Protein AF-A0AA40DPZ4-F1 (afdb_monomer)

Secondary structure (DSSP, 8-state):
--------------B-----PPP------------------------------PPPPPP--------PPPTTHHHHHHHHHTTSSS-EEE-EE-SHHHHHHHHTSTT---EEE-HHHHHHHTTS-TTT--HHHHHHHSHHHHHHHHHTT--EEEE-TT--GGGHHHHHHHHHSTTT--SEEEEE-TTSSEEEEEE----TTS-B------SSSHHHHHHHHT-SEEEEPPPTT----HHHHHHHHHHHTT-EEE----B-TTSPBPSSPPPHHHHHHTT-SEEE-TTHHHHHHHHHHHHHHHHHHT---

InterPro domains:
  IPR015813 Pyruvate/Phosphoenolpyruvate kinase-like domain superfamily [SSF51621] (75-304)
  IPR040442 Pyruvate kinase-like domain superfamily [G3DSA:3.20.20.60] (69-211)
  IPR040442 Pyruvate kinase-like domain superfamily [G3DSA:3.20.20.60] (213-307)

Solvent-accessible surface area (backbone atoms only — not comparable to full-atom values): 18486 Å² total; per-residue (Å²): 139,82,83,79,78,83,73,84,74,73,90,68,80,59,69,61,81,88,70,86,80,80,81,92,81,79,79,88,84,84,87,84,82,89,84,85,89,89,82,87,87,87,83,90,80,91,76,94,74,81,92,73,87,74,80,82,77,81,75,82,76,80,73,73,76,80,80,74,75,62,89,59,48,63,44,19,49,51,54,49,48,48,54,56,89,56,53,35,64,28,64,32,28,51,37,48,64,51,33,48,63,48,64,70,38,91,84,53,72,41,46,25,40,21,49,54,28,32,15,49,74,68,76,46,47,52,93,69,54,43,71,71,60,52,63,66,59,38,35,55,35,21,51,44,28,58,76,70,73,32,31,29,29,40,43,45,55,65,32,69,67,94,43,31,69,56,54,57,50,52,42,49,32,82,63,27,48,34,29,26,35,28,45,37,53,92,83,72,67,46,37,30,33,36,50,52,70,82,59,70,101,44,54,69,63,66,83,81,94,70,81,75,81,49,69,59,55,44,47,74,57,55,31,67,28,39,26,52,55,61,60,90,97,56,71,68,52,69,71,60,50,46,51,52,21,62,77,52,72,21,34,28,24,39,52,51,58,58,36,38,90,84,34,49,69,54,79,95,50,49,47,72,71,51,44,48,77,53,43,31,18,26,37,40,42,48,44,28,56,49,21,45,50,54,39,53,52,50,55,56,49,28,60,76,72,68,61,71,134

Radius of gyration: 27.99 Å; Cα contacts (8 Å, |Δi|>4): 445; chains: 1; bounding box: 52×105×52 Å

Nearest PDB structures (foldseek):
  4lsb-assembly1_A  TM=7.217E-01  e=1.145E-12  Burkholderia cenocepacia J2315
  4iqd-assembly1_A  TM=7.016E-01  e=3.620E-09  Bacillus anthracis
  4iqe-assembly1_B  TM=6.963E-01  e=4.348E-09  Bacillus anthracis
  6eeq-assembly1_A-2  TM=3.430E-01  e=4.346E-02  Rhodiola rosea
  6khp-assembly1_B-2  TM=3.301E-01  e=7.207E-01  Oryza sativa Japonica Group

Mean predicted aligned error: 14.1 Å

pLDDT: mean 72.47, std 27.21, range [21.11, 98.75]

Structure (mmCIF, N/CA/C/O backbone):
data_AF-A0AA40DPZ4-F1
#
_entry.id   AF-A0AA40DPZ4-F1
#
loop_
_atom_site.group_PDB
_atom_site.id
_atom_site.type_symbol
_atom_site.label_atom_id
_atom_site.label_alt_id
_atom_site.label_comp_id
_atom_site.label_asym_id
_atom_site.label_entity_id
_atom_site.label_seq_id
_atom_site.pdbx_PDB_ins_code
_atom_site.Cartn_x
_atom_site.Cartn_y
_atom_site.Cartn_z
_atom_site.occupancy
_atom_site.B_iso_or_equiv
_atom_site.auth_seq_id
_atom_site.auth_comp_id
_atom_site.auth_asym_id
_atom_site.auth_a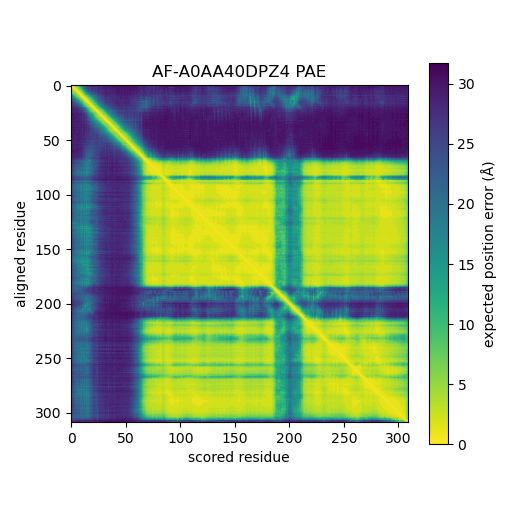tom_id
_atom_site.pdbx_PDB_model_num
ATOM 1 N N . MET A 1 1 ? 33.067 0.580 2.428 1.00 29.97 1 MET A N 1
ATOM 2 C CA . MET A 1 1 ? 32.570 0.616 1.033 1.00 29.97 1 MET A CA 1
ATOM 3 C C . MET A 1 1 ? 32.755 -0.763 0.416 1.00 29.97 1 MET A C 1
ATOM 5 O O . MET A 1 1 ? 33.824 -1.046 -0.106 1.00 29.97 1 MET A O 1
ATOM 9 N N . SER A 1 2 ? 31.745 -1.628 0.498 1.00 21.11 2 SER A N 1
ATOM 10 C CA . SER A 1 2 ? 31.801 -2.965 -0.105 1.00 21.11 2 SER A CA 1
ATOM 11 C C . SER A 1 2 ? 30.829 -2.997 -1.277 1.00 21.11 2 SER A C 1
ATOM 13 O O . SER A 1 2 ? 29.616 -2.985 -1.095 1.00 21.11 2 SER A O 1
ATOM 15 N N . ARG A 1 3 ? 31.373 -2.941 -2.496 1.00 21.77 3 ARG A N 1
ATOM 16 C CA . ARG A 1 3 ? 30.613 -3.072 -3.743 1.00 21.77 3 ARG A CA 1
ATOM 17 C C . ARG A 1 3 ? 30.125 -4.516 -3.854 1.00 21.77 3 ARG A C 1
ATOM 19 O O . ARG A 1 3 ? 30.923 -5.404 -4.139 1.00 21.77 3 ARG A O 1
ATOM 26 N N . VAL A 1 4 ? 28.831 -4.751 -3.646 1.00 23.72 4 VAL A N 1
ATOM 27 C CA . VAL A 1 4 ? 28.204 -6.026 -4.014 1.00 23.72 4 VAL A CA 1
ATOM 28 C C . VAL A 1 4 ? 28.207 -6.114 -5.540 1.00 23.72 4 VAL A C 1
ATOM 30 O O . VAL A 1 4 ? 27.612 -5.289 -6.235 1.00 23.72 4 VAL A O 1
ATOM 33 N N . ALA A 1 5 ? 28.958 -7.076 -6.068 1.00 21.88 5 ALA A N 1
ATOM 34 C CA . ALA A 1 5 ? 29.063 -7.332 -7.493 1.00 21.88 5 ALA A CA 1
ATOM 35 C C . ALA A 1 5 ? 27.708 -7.807 -8.041 1.00 21.88 5 ALA A C 1
ATOM 37 O O . ALA A 1 5 ? 27.200 -8.861 -7.662 1.00 21.88 5 ALA A O 1
ATOM 38 N N . ILE A 1 6 ? 27.138 -7.033 -8.964 1.00 26.72 6 ILE A N 1
ATOM 39 C CA . ILE A 1 6 ? 25.936 -7.403 -9.714 1.00 26.72 6 ILE A CA 1
ATOM 40 C C . ILE A 1 6 ? 26.325 -8.524 -10.684 1.00 26.72 6 ILE A C 1
ATOM 42 O O . ILE A 1 6 ? 26.828 -8.265 -11.778 1.00 26.72 6 ILE A O 1
ATOM 46 N N . ARG A 1 7 ? 26.102 -9.781 -10.290 1.00 25.83 7 ARG A N 1
ATOM 47 C CA . ARG A 1 7 ? 26.061 -10.898 -11.238 1.00 25.83 7 ARG A CA 1
ATOM 48 C C . ARG A 1 7 ? 24.738 -10.828 -11.995 1.00 25.83 7 ARG A C 1
ATOM 50 O O . ARG A 1 7 ? 23.662 -10.895 -11.411 1.00 25.83 7 ARG A O 1
ATOM 57 N N . THR A 1 8 ? 24.823 -10.694 -13.311 1.00 28.56 8 THR A N 1
ATOM 58 C CA . THR A 1 8 ? 23.720 -10.933 -14.242 1.00 28.56 8 THR A CA 1
ATOM 59 C C . THR A 1 8 ? 23.277 -12.392 -14.119 1.00 28.56 8 THR A C 1
ATOM 61 O O . THR A 1 8 ? 23.880 -13.290 -14.704 1.00 28.56 8 THR A O 1
ATOM 64 N N . LEU A 1 9 ? 22.232 -12.649 -13.332 1.00 29.42 9 LEU A N 1
ATOM 65 C CA . LEU A 1 9 ? 21.567 -13.949 -13.327 1.00 29.42 9 LEU A CA 1
ATOM 66 C C . LEU A 1 9 ? 20.846 -14.142 -14.669 1.00 29.42 9 LEU A C 1
ATOM 68 O O . LEU A 1 9 ? 20.136 -13.256 -15.151 1.00 29.42 9 LEU A O 1
ATOM 72 N N . LYS A 1 10 ? 21.079 -15.297 -15.304 1.00 22.39 10 LYS A N 1
ATOM 73 C CA . LYS A 1 10 ? 20.402 -15.707 -16.542 1.00 22.39 10 LYS A CA 1
ATOM 74 C C . LYS A 1 10 ? 18.883 -15.790 -16.306 1.00 22.39 10 LYS A C 1
ATOM 76 O O . LYS A 1 10 ? 18.470 -16.102 -15.192 1.00 22.39 10 LYS A O 1
ATOM 81 N N . PRO A 1 11 ? 18.046 -15.569 -17.338 1.00 27.77 11 PRO A N 1
ATOM 82 C CA . PRO A 1 11 ? 16.601 -15.752 -17.226 1.00 27.77 11 PRO A CA 1
ATOM 83 C C . PRO A 1 11 ? 16.280 -17.172 -16.737 1.00 27.77 11 PRO A C 1
ATOM 85 O O . PRO A 1 11 ? 16.574 -18.149 -17.426 1.00 27.77 11 PRO A O 1
ATOM 88 N N . PHE A 1 12 ? 15.689 -17.278 -15.547 1.00 30.22 12 PHE A N 1
ATOM 89 C CA . PHE A 1 12 ? 15.251 -18.538 -14.955 1.00 30.22 12 PHE A CA 1
ATOM 90 C C . PHE A 1 12 ? 13.767 -18.767 -15.253 1.00 30.22 12 PHE A C 1
ATOM 92 O O . PHE A 1 12 ? 12.960 -17.837 -15.234 1.00 30.22 12 PHE A O 1
ATOM 99 N N . ARG A 1 13 ? 13.412 -20.010 -15.582 1.00 25.02 13 ARG A N 1
ATOM 100 C CA . ARG A 1 13 ? 12.057 -20.422 -15.954 1.00 25.02 13 ARG A CA 1
ATOM 101 C C . ARG A 1 13 ? 11.584 -21.434 -14.917 1.00 25.02 13 ARG A C 1
ATOM 103 O O . ARG A 1 13 ? 11.758 -22.633 -15.095 1.00 25.02 13 ARG A O 1
ATOM 110 N N . ALA A 1 14 ? 11.006 -20.946 -13.828 1.00 28.20 14 ALA A N 1
ATOM 111 C CA . ALA A 1 14 ? 10.392 -21.791 -12.814 1.00 28.20 14 ALA A CA 1
ATOM 112 C C . ALA A 1 14 ? 8.980 -22.212 -13.268 1.00 28.20 14 ALA A C 1
ATOM 114 O O . ALA A 1 14 ? 8.116 -21.372 -13.520 1.00 28.20 14 ALA A O 1
ATOM 115 N N . CYS A 1 15 ? 8.758 -23.519 -13.413 1.00 23.86 15 CYS A N 1
ATOM 116 C CA . CYS A 1 15 ? 7.447 -24.153 -13.563 1.00 23.86 15 CYS A CA 1
ATOM 117 C C . CYS A 1 15 ? 7.268 -25.065 -12.352 1.00 23.86 15 CYS A C 1
ATOM 119 O O . CYS A 1 15 ? 7.999 -26.045 -12.241 1.00 23.86 15 CYS A O 1
ATOM 121 N N . PHE A 1 16 ? 6.304 -24.786 -11.475 1.00 31.42 16 PHE A N 1
ATOM 122 C CA . PHE A 1 16 ? 6.062 -25.637 -10.308 1.00 31.42 16 PHE A CA 1
ATOM 123 C C . PHE A 1 16 ? 4.604 -26.083 -10.231 1.00 31.42 16 PHE A C 1
ATOM 125 O O . PHE A 1 16 ? 3.680 -25.297 -10.453 1.00 31.42 16 PHE A O 1
ATOM 132 N N . SER A 1 17 ? 4.410 -27.366 -9.925 1.00 23.45 17 SER A N 1
ATOM 133 C CA . SER A 1 17 ? 3.134 -27.913 -9.478 1.00 23.45 17 SER A CA 1
ATOM 134 C C . SER A 1 17 ? 3.047 -27.763 -7.964 1.00 23.45 17 SER A C 1
ATOM 136 O O . SER A 1 17 ? 3.887 -28.306 -7.248 1.00 23.45 17 SER A O 1
ATOM 138 N N . LEU A 1 18 ? 2.024 -27.071 -7.475 1.00 26.47 18 LEU A N 1
ATOM 139 C CA . LEU A 1 18 ? 1.627 -27.183 -6.077 1.00 26.47 18 LEU A CA 1
ATOM 140 C C . LEU A 1 18 ? 1.009 -28.577 -5.906 1.00 26.47 18 LEU A C 1
ATOM 142 O O . LEU A 1 18 ? -0.093 -28.819 -6.394 1.00 26.47 18 LEU A O 1
ATOM 146 N N . SER A 1 19 ? 1.737 -29.511 -5.291 1.00 25.20 19 SER A N 1
ATOM 147 C CA . SER A 1 19 ? 1.077 -30.661 -4.667 1.00 25.20 19 SER A CA 1
ATOM 148 C C . SER A 1 19 ? 0.551 -30.212 -3.306 1.00 25.20 19 SER A C 1
ATOM 150 O O . SER A 1 19 ? 1.248 -29.454 -2.626 1.00 25.20 19 SER A O 1
ATOM 152 N N . PRO A 1 20 ? -0.652 -30.643 -2.898 1.00 27.67 20 PRO A N 1
ATOM 153 C CA . PRO A 1 20 ? -1.157 -30.357 -1.565 1.00 27.67 20 PRO A CA 1
ATOM 154 C C . PRO A 1 20 ? -0.205 -30.979 -0.538 1.00 27.67 20 PRO A C 1
ATOM 156 O O . PRO A 1 20 ? -0.025 -32.195 -0.501 1.00 27.67 20 PRO A O 1
ATOM 159 N N . SER A 1 21 ? 0.454 -30.131 0.252 1.00 31.83 21 SER A N 1
ATOM 160 C CA . SER A 1 21 ? 1.272 -30.570 1.379 1.00 31.83 21 SER A CA 1
ATOM 161 C C . SER A 1 21 ? 0.362 -31.222 2.417 1.00 31.83 21 SER A C 1
ATOM 163 O O . SER A 1 21 ? -0.593 -30.612 2.897 1.00 31.83 21 SER A O 1
ATOM 165 N N . THR A 1 22 ? 0.651 -32.477 2.743 1.00 31.11 22 THR A N 1
ATOM 166 C CA . THR A 1 22 ? 0.060 -33.201 3.865 1.00 31.11 22 THR A CA 1
ATOM 167 C C . THR A 1 22 ? 0.489 -32.546 5.174 1.00 31.11 22 THR A C 1
ATOM 169 O O . THR A 1 22 ? 1.673 -32.506 5.502 1.00 31.11 22 THR A O 1
ATOM 172 N N . ASN A 1 23 ? -0.495 -32.053 5.916 1.00 28.92 23 ASN A N 1
ATOM 173 C CA . ASN A 1 23 ? -0.381 -31.500 7.260 1.00 28.92 23 ASN A CA 1
ATOM 174 C C . ASN A 1 23 ? 0.293 -32.502 8.233 1.00 28.92 23 ASN A C 1
ATOM 176 O O . ASN A 1 23 ? -0.277 -33.575 8.447 1.00 28.92 23 ASN A O 1
ATOM 180 N N . PRO A 1 24 ? 1.456 -32.208 8.852 1.00 31.61 24 PRO A N 1
ATOM 181 C CA . PRO A 1 24 ? 2.096 -33.115 9.796 1.00 31.61 24 PRO A CA 1
ATOM 182 C C . PRO A 1 24 ? 1.779 -32.708 11.240 1.00 31.61 24 PRO A C 1
ATOM 184 O O . PRO A 1 24 ? 2.682 -32.475 12.030 1.00 31.61 24 PRO A O 1
ATOM 187 N N . LEU A 1 25 ? 0.502 -32.603 11.610 1.00 30.03 25 LEU A N 1
ATOM 188 C CA . LEU A 1 25 ? 0.106 -32.407 13.008 1.00 30.03 25 LEU A CA 1
ATOM 189 C C . LEU A 1 25 ? -1.202 -33.144 13.304 1.00 30.03 25 LEU A C 1
ATOM 191 O O . LEU A 1 25 ? -2.278 -32.550 13.295 1.00 30.03 25 LEU A O 1
ATOM 195 N N . ARG A 1 26 ? -1.112 -34.449 13.605 1.00 29.23 26 ARG A N 1
ATOM 196 C CA . ARG A 1 26 ? -2.109 -35.129 14.451 1.00 29.23 26 ARG A CA 1
ATOM 197 C C . ARG A 1 26 ? -1.574 -36.423 15.094 1.00 29.23 26 ARG A C 1
ATOM 199 O O . ARG A 1 26 ? -1.482 -37.455 14.448 1.00 29.23 26 ARG A O 1
ATOM 206 N N . THR A 1 27 ? -1.242 -36.293 16.382 1.00 29.86 27 THR A N 1
ATOM 207 C CA . THR A 1 27 ? -1.497 -37.214 17.516 1.00 29.86 27 THR A CA 1
ATOM 208 C C . THR A 1 27 ? -1.092 -38.698 17.440 1.00 29.86 27 THR A C 1
ATOM 210 O O . THR A 1 27 ? -1.641 -39.472 16.661 1.00 29.86 27 THR A O 1
ATOM 213 N N . ALA A 1 28 ? -0.255 -39.111 18.403 1.00 28.11 28 ALA A N 1
ATOM 214 C CA . ALA A 1 28 ? -0.125 -40.491 18.898 1.00 28.11 28 ALA A CA 1
ATOM 215 C C . ALA A 1 28 ? -1.486 -41.059 19.375 1.00 28.11 28 ALA A C 1
ATOM 217 O O . ALA A 1 28 ? -2.361 -40.266 19.740 1.00 28.11 28 ALA A O 1
ATOM 218 N N . PRO A 1 29 ? -1.685 -42.399 19.411 1.00 33.41 29 PRO A N 1
ATOM 219 C CA . PRO A 1 29 ? -1.322 -43.129 20.635 1.00 33.41 29 PRO A CA 1
ATOM 220 C C . PRO A 1 29 ? -0.918 -44.623 20.484 1.00 33.41 29 PRO A C 1
ATOM 222 O O . PRO A 1 29 ? -1.161 -45.274 19.473 1.00 33.41 29 PRO A O 1
ATOM 225 N N . ALA A 1 30 ? -0.412 -45.133 21.614 1.00 27.42 30 ALA A N 1
ATOM 226 C CA . ALA A 1 30 ? -0.531 -46.487 22.176 1.00 27.42 30 ALA A CA 1
ATOM 227 C C . ALA A 1 30 ? 0.387 -47.637 21.699 1.00 27.42 30 ALA A C 1
ATOM 229 O O . ALA A 1 30 ? 0.447 -48.037 20.540 1.00 27.42 30 ALA A O 1
ATOM 230 N N . GLN A 1 31 ? 1.051 -48.198 22.715 1.00 29.95 31 GLN A N 1
ATOM 231 C CA . GLN A 1 31 ? 1.901 -49.383 22.750 1.00 29.95 31 GLN A CA 1
ATOM 232 C C . GLN A 1 31 ? 1.173 -50.649 22.266 1.00 29.95 31 GLN A C 1
ATOM 234 O O . GLN A 1 31 ? 0.008 -50.865 22.597 1.00 29.95 31 GLN A O 1
ATOM 239 N N . LYS A 1 32 ? 1.888 -51.530 21.556 1.00 30.27 32 LYS A N 1
ATOM 240 C CA . LYS A 1 32 ? 1.464 -52.914 21.299 1.00 30.27 32 LYS A CA 1
ATOM 241 C C . LYS A 1 32 ? 2.268 -53.870 22.177 1.00 30.27 32 LYS A C 1
ATOM 243 O O . LYS A 1 32 ? 3.492 -53.884 22.104 1.00 30.27 32 LYS A O 1
ATOM 248 N N . HIS A 1 33 ? 1.550 -54.658 22.972 1.00 29.16 33 HIS A N 1
ATOM 249 C CA . HIS A 1 33 ? 2.036 -55.884 23.595 1.00 29.16 33 HIS A CA 1
ATOM 250 C C . HIS A 1 33 ? 1.870 -57.065 22.623 1.00 29.16 33 HIS A C 1
ATOM 252 O O . HIS A 1 33 ? 0.830 -57.196 21.977 1.00 29.16 33 HIS A O 1
ATOM 258 N N . ASP A 1 34 ? 2.898 -57.909 22.553 1.00 33.81 34 ASP A N 1
ATOM 259 C CA . ASP A 1 34 ? 2.918 -59.240 21.931 1.00 33.81 34 ASP A CA 1
ATOM 260 C C . ASP A 1 34 ? 2.125 -60.261 22.749 1.00 33.81 34 ASP A C 1
ATOM 262 O O . ASP A 1 34 ? 2.389 -60.352 23.945 1.00 33.81 34 ASP A O 1
ATOM 266 N N . ILE A 1 35 ? 1.299 -61.112 22.110 1.00 30.78 35 ILE A N 1
ATOM 267 C CA . ILE A 1 35 ? 1.130 -62.524 22.520 1.00 30.78 35 ILE A CA 1
ATOM 268 C C . ILE A 1 35 ? 0.603 -63.436 21.374 1.00 30.78 35 ILE A C 1
ATOM 270 O O . ILE A 1 35 ? -0.497 -63.251 20.867 1.00 30.78 35 ILE A O 1
ATOM 274 N N . ASN A 1 36 ? 1.432 -64.423 21.010 1.00 30.58 36 ASN A N 1
ATOM 275 C CA . ASN A 1 36 ? 1.211 -65.847 20.667 1.00 30.58 36 ASN A CA 1
ATOM 276 C C . ASN A 1 36 ? 0.002 -66.410 19.864 1.00 30.58 36 ASN A C 1
ATOM 278 O O . ASN A 1 36 ? -1.145 -66.370 20.286 1.00 30.58 36 ASN A O 1
ATOM 282 N N . SER A 1 37 ? 0.389 -67.113 18.781 1.00 31.64 37 SER A N 1
ATOM 283 C CA . SER A 1 37 ? 0.136 -68.525 18.385 1.00 31.64 37 SER A CA 1
ATOM 284 C C . SER A 1 37 ? -1.276 -69.149 18.326 1.00 31.64 37 SER A C 1
ATOM 286 O O . SER A 1 37 ? -1.980 -69.260 19.318 1.00 31.64 37 SER A O 1
ATOM 288 N N . ALA A 1 38 ? -1.589 -69.767 17.171 1.00 32.34 38 ALA A N 1
ATOM 289 C CA . ALA A 1 38 ? -2.152 -71.127 17.059 1.00 32.34 38 ALA A CA 1
ATOM 290 C C . ALA A 1 38 ? -2.138 -71.629 15.596 1.00 32.34 38 ALA A C 1
ATOM 292 O O . ALA A 1 38 ? -2.205 -70.851 14.648 1.00 32.34 38 ALA A O 1
ATOM 293 N N . ARG A 1 39 ? -2.010 -72.950 15.429 1.00 32.41 39 ARG A N 1
ATOM 294 C CA . ARG A 1 39 ? -1.698 -73.707 14.204 1.00 32.41 39 ARG A CA 1
ATOM 295 C C . ARG A 1 39 ? -2.898 -74.604 13.809 1.00 32.41 39 ARG A C 1
ATOM 297 O O . ARG A 1 39 ? -3.490 -75.189 14.701 1.00 32.41 39 ARG A O 1
ATOM 304 N N . LEU A 1 40 ? -3.179 -74.661 12.493 1.00 36.09 40 LEU A N 1
ATOM 305 C CA . LEU A 1 40 ? -3.894 -75.608 11.577 1.00 36.09 40 LEU A CA 1
ATOM 306 C C . LEU A 1 40 ? -4.737 -76.805 12.112 1.00 36.09 40 LEU A C 1
ATOM 308 O O . LEU A 1 40 ? -4.454 -77.342 13.177 1.00 36.09 40 LEU A O 1
ATOM 312 N N . PRO A 1 41 ? -5.681 -77.340 11.295 1.00 40.19 41 PRO A N 1
ATOM 313 C CA . PRO A 1 41 ? -5.346 -78.513 10.455 1.00 40.19 41 PRO A CA 1
ATOM 314 C C . PRO A 1 41 ? -5.944 -78.499 9.017 1.00 40.19 41 PRO A C 1
ATOM 316 O O . PRO A 1 41 ? -6.713 -77.598 8.678 1.00 40.19 41 PRO A O 1
ATOM 319 N N . PRO A 1 42 ? -5.545 -79.454 8.142 1.00 45.34 42 PRO A N 1
ATOM 320 C CA . PRO A 1 42 ? -5.724 -79.382 6.691 1.00 45.34 42 PRO A CA 1
ATOM 321 C C . PRO A 1 42 ? -6.924 -80.200 6.195 1.00 45.34 42 PRO A C 1
ATOM 323 O O . PRO A 1 42 ? -7.365 -81.124 6.870 1.00 45.34 42 PRO A O 1
ATOM 326 N N . ASN A 1 43 ? -7.382 -79.938 4.967 1.00 34.53 43 ASN A N 1
ATOM 327 C CA . ASN A 1 43 ? -8.004 -80.982 4.155 1.00 34.53 43 ASN A CA 1
ATOM 328 C C . ASN A 1 43 ? -7.772 -80.757 2.656 1.00 34.53 43 ASN A C 1
ATOM 330 O O . ASN A 1 43 ? -8.021 -79.685 2.107 1.00 34.53 43 ASN A O 1
ATOM 334 N N . HIS A 1 44 ? -7.261 -81.814 2.030 1.00 32.72 44 HIS A N 1
ATOM 335 C CA . HIS A 1 44 ? -7.061 -81.986 0.600 1.00 32.72 44 HIS A CA 1
ATOM 336 C C . HIS A 1 44 ? -8.391 -82.242 -0.103 1.00 32.72 44 HIS A C 1
ATOM 338 O O . HIS A 1 44 ? -9.122 -83.111 0.346 1.00 32.72 44 HIS A O 1
ATOM 344 N N . HIS A 1 45 ? -8.617 -81.627 -1.268 1.00 35.62 45 HIS A N 1
ATOM 345 C CA . HIS A 1 45 ? -9.277 -82.294 -2.394 1.00 35.62 45 HIS A CA 1
ATOM 346 C C . HIS A 1 45 ? -8.771 -81.716 -3.722 1.00 35.62 45 HIS A C 1
ATOM 348 O O . HIS A 1 45 ? -8.895 -80.527 -4.007 1.00 35.62 45 HIS A O 1
ATOM 354 N N . HIS A 1 46 ? -8.170 -82.597 -4.524 1.00 34.03 46 HIS A N 1
ATOM 355 C CA . HIS A 1 46 ? -7.843 -82.379 -5.925 1.00 34.03 46 HIS A CA 1
ATOM 356 C C . HIS A 1 46 ? -9.128 -82.373 -6.757 1.00 34.03 46 HIS A C 1
ATOM 358 O O . HIS A 1 46 ? -9.818 -83.386 -6.808 1.00 34.03 46 HIS A O 1
ATOM 364 N N . HIS A 1 47 ? -9.384 -81.293 -7.493 1.00 35.91 47 HIS A N 1
ATOM 365 C CA . HIS A 1 47 ? -10.158 -81.364 -8.729 1.00 35.91 47 HIS A CA 1
ATOM 366 C C . HIS A 1 47 ? -9.502 -80.489 -9.797 1.00 35.91 47 HIS A C 1
ATOM 368 O O . HIS A 1 47 ? -9.407 -79.271 -9.678 1.00 35.91 47 HIS A O 1
ATOM 374 N N . SER A 1 48 ? -9.008 -81.171 -10.827 1.00 34.66 48 SER A N 1
ATOM 375 C CA . SER A 1 48 ? -8.515 -80.599 -12.072 1.00 34.66 48 SER A CA 1
ATOM 376 C C . SER A 1 48 ? -9.708 -80.072 -12.868 1.00 34.66 48 SER A C 1
ATOM 378 O O . SER A 1 48 ? -10.614 -80.841 -13.188 1.00 34.66 48 SER A O 1
ATOM 380 N N . LEU A 1 49 ? -9.729 -78.772 -13.163 1.00 38.41 49 LEU A N 1
ATOM 381 C CA . LEU A 1 49 ? -10.698 -78.164 -14.070 1.00 38.41 49 LEU A CA 1
ATOM 382 C C . LEU A 1 49 ? -9.980 -77.247 -15.060 1.00 38.41 49 LEU A C 1
ATOM 384 O O . LEU A 1 49 ? -9.112 -76.450 -14.716 1.00 38.41 49 LEU A O 1
ATOM 388 N N . HIS A 1 50 ? -10.362 -77.448 -16.315 1.00 38.75 50 HIS A N 1
ATOM 389 C CA . HIS A 1 50 ? -9.812 -76.896 -17.539 1.00 38.75 50 HIS A CA 1
ATOM 390 C C . HIS A 1 50 ? -9.567 -75.379 -17.517 1.00 38.75 50 HIS A C 1
ATOM 392 O O . HIS A 1 50 ? -10.455 -74.593 -17.186 1.00 38.75 50 HIS A O 1
ATOM 398 N N . HIS A 1 51 ? -8.386 -74.976 -17.997 1.00 36.66 51 HIS A N 1
ATOM 399 C CA . HIS A 1 51 ? -8.081 -73.605 -18.397 1.00 36.66 51 HIS A CA 1
ATOM 400 C C . HIS A 1 51 ? -9.095 -73.114 -19.443 1.00 36.66 51 HIS A C 1
ATOM 402 O O . HIS A 1 51 ? -9.021 -73.471 -20.618 1.00 36.66 51 HIS A O 1
ATOM 408 N N . LYS A 1 52 ? -10.020 -72.250 -19.020 1.00 38.75 52 LYS A N 1
ATOM 409 C CA . LYS A 1 52 ? -10.681 -71.281 -19.897 1.00 38.75 52 LYS A CA 1
ATOM 410 C C . LYS A 1 52 ? -10.037 -69.924 -19.647 1.00 38.75 52 LYS A C 1
ATOM 412 O O . LYS A 1 52 ? -10.036 -69.420 -18.530 1.00 38.75 52 LYS A O 1
ATOM 417 N N . THR A 1 53 ? -9.444 -69.367 -20.692 1.00 40.31 53 THR A N 1
ATOM 418 C CA . THR A 1 53 ? -8.891 -68.014 -20.732 1.00 40.31 53 THR A CA 1
ATOM 419 C C . THR A 1 53 ? -10.001 -66.992 -20.477 1.00 40.31 53 THR A C 1
ATOM 421 O O . THR A 1 53 ? -10.906 -66.851 -21.300 1.00 40.31 53 THR A O 1
ATOM 424 N N . SER A 1 54 ? -9.939 -66.289 -19.345 1.00 36.53 54 SER A N 1
ATOM 425 C CA . SER A 1 54 ? -10.785 -65.121 -19.078 1.00 36.53 54 SER A CA 1
ATOM 426 C C . SER A 1 54 ? -10.354 -63.939 -19.955 1.00 36.53 54 SER A C 1
ATOM 428 O O . SER A 1 54 ? -9.151 -63.731 -20.131 1.00 36.53 54 SER A O 1
ATOM 430 N N . PRO A 1 55 ? -11.295 -63.140 -20.488 1.00 40.78 55 PRO A N 1
ATOM 431 C CA . PRO A 1 55 ? -10.961 -61.927 -21.219 1.00 40.78 55 PRO A CA 1
ATOM 432 C C . PRO A 1 55 ? -10.323 -60.903 -20.273 1.00 40.78 55 PRO A C 1
ATOM 434 O O . PRO A 1 55 ? -10.758 -60.723 -19.136 1.00 40.78 55 PRO A O 1
ATOM 437 N N . SER A 1 56 ? -9.271 -60.247 -20.759 1.00 42.81 56 SER A N 1
ATOM 438 C CA . SER A 1 56 ? -8.537 -59.189 -20.068 1.00 42.81 56 SER A CA 1
ATOM 439 C C . SER A 1 56 ? -9.475 -58.082 -19.585 1.00 42.81 56 SER A C 1
ATOM 441 O O . SER A 1 56 ? -10.177 -57.468 -20.392 1.00 42.81 56 SER A O 1
ATOM 443 N N . SER A 1 57 ? -9.453 -57.801 -18.281 1.00 41.50 57 SER A N 1
ATOM 444 C CA . SER A 1 57 ? -10.118 -56.643 -17.683 1.00 41.50 57 SER A CA 1
ATOM 445 C C . SER A 1 57 ? -9.685 -55.352 -18.392 1.00 41.50 57 SER A C 1
ATOM 447 O O . SER A 1 57 ? -8.486 -55.177 -18.632 1.00 41.50 57 SER A O 1
ATOM 449 N N . PRO A 1 58 ? -10.605 -54.426 -18.712 1.00 44.69 58 PRO A N 1
ATOM 450 C CA . PRO A 1 58 ? -10.219 -53.141 -19.273 1.00 44.69 58 PRO A CA 1
ATOM 451 C C . PRO A 1 58 ? -9.357 -52.387 -18.256 1.00 44.69 58 PRO A C 1
ATOM 453 O O . PRO A 1 58 ? -9.732 -52.238 -17.091 1.00 44.69 58 PRO A O 1
ATOM 456 N N . HIS A 1 59 ? -8.181 -51.931 -18.694 1.00 41.25 59 HIS A N 1
ATOM 457 C CA . HIS A 1 59 ? -7.350 -51.028 -17.907 1.00 41.25 59 HIS A CA 1
ATOM 458 C C . HIS A 1 59 ? -8.177 -49.802 -17.498 1.00 41.25 59 HIS A C 1
ATOM 460 O O . HIS A 1 59 ? -8.818 -49.201 -18.366 1.00 41.25 59 HIS A O 1
ATOM 466 N N . PRO A 1 60 ? -8.165 -49.398 -16.213 1.00 39.34 60 PRO A N 1
ATOM 467 C CA . PRO A 1 60 ? -8.799 -48.157 -15.811 1.00 39.34 60 PRO A CA 1
ATOM 468 C C . PRO A 1 60 ? -8.110 -47.027 -16.568 1.00 39.34 60 PRO A C 1
ATOM 470 O O . PRO A 1 60 ? -6.915 -46.777 -16.413 1.00 39.34 60 PRO A O 1
ATOM 473 N N . THR A 1 61 ? -8.865 -46.372 -17.445 1.00 40.94 61 THR A N 1
ATOM 474 C CA . THR A 1 61 ? -8.429 -45.143 -18.088 1.00 40.94 61 THR A CA 1
ATOM 475 C C . THR A 1 61 ? -8.249 -44.132 -16.966 1.00 40.94 61 THR A C 1
ATOM 477 O O . THR A 1 61 ? -9.226 -43.689 -16.366 1.00 40.94 61 THR A O 1
ATOM 480 N N . THR A 1 62 ? -7.001 -43.822 -16.619 1.00 41.41 62 THR A N 1
ATOM 481 C CA . THR A 1 62 ? -6.678 -42.758 -15.669 1.00 41.41 62 THR A CA 1
ATOM 482 C C . THR A 1 62 ? -7.134 -41.442 -16.284 1.00 41.41 62 THR A C 1
ATOM 484 O O . THR A 1 62 ? -6.384 -40.778 -17.001 1.00 41.41 62 THR A O 1
ATOM 487 N N . THR A 1 63 ? -8.387 -41.071 -16.040 1.00 43.69 63 THR A N 1
ATOM 488 C CA . THR A 1 63 ? -8.894 -39.736 -16.323 1.00 43.69 63 THR A CA 1
ATOM 489 C C . THR A 1 63 ? -8.074 -38.789 -15.460 1.00 43.69 63 THR A C 1
ATOM 491 O O . THR A 1 63 ? -8.233 -38.744 -14.241 1.00 43.69 63 THR A O 1
ATOM 494 N N . GLN A 1 64 ? -7.125 -38.085 -16.080 1.00 41.91 64 GLN A N 1
ATOM 495 C CA . GLN A 1 64 ? -6.407 -36.990 -15.436 1.00 41.91 64 GLN A CA 1
ATOM 496 C C . GLN A 1 64 ? -7.457 -36.069 -14.799 1.00 41.91 64 GLN A C 1
ATOM 498 O O . GLN A 1 64 ? -8.370 -35.646 -15.515 1.00 41.91 64 GLN A O 1
ATOM 503 N N . PRO A 1 65 ? -7.383 -35.773 -13.488 1.00 42.97 65 PRO A N 1
ATOM 504 C CA . PRO A 1 65 ? -8.366 -34.909 -12.857 1.00 42.97 65 PRO A CA 1
ATOM 505 C C . PRO A 1 65 ? -8.386 -33.577 -13.607 1.00 42.97 65 PRO A C 1
ATOM 507 O O . PRO A 1 65 ? -7.348 -32.930 -13.785 1.00 42.97 65 PRO A O 1
ATOM 510 N N . SER A 1 66 ? -9.567 -33.192 -14.095 1.00 47.97 66 SER A N 1
ATOM 511 C CA . SER A 1 66 ? -9.788 -31.899 -14.731 1.00 47.97 66 SER A CA 1
ATOM 512 C C . SER A 1 66 ? -9.285 -30.815 -13.781 1.00 47.97 66 SER A C 1
ATOM 514 O O . SER A 1 66 ? -9.792 -30.679 -12.667 1.00 47.97 66 SER A O 1
ATOM 516 N N . LYS A 1 67 ? -8.247 -30.084 -14.192 1.00 55.69 67 LYS A N 1
ATOM 517 C CA . LYS A 1 67 ? -7.604 -29.053 -13.374 1.00 55.69 67 LYS A CA 1
ATOM 518 C C . LYS A 1 67 ? -8.598 -27.939 -13.062 1.00 55.69 67 LYS A C 1
ATOM 520 O O . LYS A 1 67 ? -8.798 -27.040 -13.877 1.00 55.69 67 LYS A O 1
ATOM 525 N N . MET A 1 68 ? -9.188 -28.003 -11.874 1.00 53.53 68 MET A N 1
ATOM 526 C CA . MET A 1 68 ? -9.938 -26.897 -11.293 1.00 53.53 68 MET A CA 1
ATOM 527 C C . MET A 1 68 ? -9.035 -25.650 -11.269 1.00 53.53 68 MET A C 1
ATOM 529 O O . MET A 1 68 ? -7.861 -25.755 -10.890 1.00 53.53 68 MET A O 1
ATOM 533 N N . PRO A 1 69 ? -9.521 -24.481 -11.718 1.00 67.19 69 PRO A N 1
ATOM 534 C CA . PRO A 1 69 ? -8.758 -23.245 -11.631 1.00 67.19 69 PRO A CA 1
ATOM 535 C C . PRO A 1 69 ? -8.465 -22.905 -10.164 1.00 67.19 69 PRO A C 1
ATOM 537 O O . PRO A 1 69 ? -9.262 -23.201 -9.277 1.00 67.19 69 PRO A O 1
ATOM 540 N N . HIS A 1 70 ? -7.311 -22.281 -9.912 1.00 76.50 70 HIS A N 1
ATOM 541 C CA . HIS A 1 70 ? -6.915 -21.857 -8.566 1.00 76.50 70 HIS A CA 1
ATOM 542 C C . HIS A 1 70 ? -8.018 -20.986 -7.928 1.00 76.50 70 HIS A C 1
ATOM 544 O O . HIS A 1 70 ? -8.525 -20.104 -8.628 1.00 76.50 70 HIS A O 1
ATOM 550 N N . PRO A 1 71 ? -8.355 -21.144 -6.631 1.00 81.88 71 PRO A N 1
ATOM 551 C CA . PRO A 1 71 ? -9.432 -20.383 -5.980 1.00 81.88 71 PRO A CA 1
ATOM 552 C C . PRO A 1 71 ? -9.303 -18.858 -6.119 1.00 81.88 71 PRO A C 1
ATOM 554 O O . PRO A 1 71 ? -10.294 -18.147 -6.226 1.00 81.88 71 PRO A O 1
ATOM 557 N N . LEU A 1 72 ? -8.068 -18.353 -6.193 1.00 86.75 72 LEU A N 1
ATOM 558 C CA . LEU A 1 72 ? -7.773 -16.927 -6.383 1.00 86.75 72 LEU A CA 1
ATOM 559 C C . LEU A 1 72 ? -7.904 -16.421 -7.834 1.00 86.75 72 LEU A C 1
ATOM 561 O O . LEU A 1 72 ? -7.818 -15.217 -8.072 1.00 86.75 72 LEU A O 1
ATOM 565 N N . ALA A 1 73 ? -8.087 -17.296 -8.828 1.00 86.31 73 ALA A N 1
ATOM 566 C CA . ALA A 1 73 ? -8.107 -16.906 -10.242 1.00 86.31 73 ALA A CA 1
ATOM 567 C C . ALA A 1 73 ? -9.221 -15.895 -10.605 1.00 86.31 73 ALA A C 1
ATOM 569 O O . ALA A 1 73 ? -8.933 -14.957 -11.362 1.00 86.31 73 ALA A O 1
ATOM 570 N N . PRO A 1 74 ? -10.455 -16.010 -10.069 1.00 90.81 74 PRO A N 1
ATOM 571 C CA . PRO A 1 74 ? -11.485 -14.992 -10.264 1.00 90.81 74 PRO A CA 1
ATOM 572 C C . PRO A 1 74 ? -11.073 -13.640 -9.672 1.00 90.81 74 PRO A C 1
ATOM 574 O O . PRO A 1 74 ? -11.105 -12.635 -10.378 1.00 90.81 74 PRO A O 1
ATOM 577 N N . LEU A 1 75 ? -10.580 -13.619 -8.426 1.00 91.25 75 LEU A N 1
ATOM 578 C CA . LEU A 1 75 ? -10.119 -12.397 -7.753 1.00 91.25 75 LEU A CA 1
ATOM 579 C C . LEU A 1 75 ? -8.966 -11.722 -8.504 1.00 91.25 75 LEU A C 1
ATOM 581 O O . LEU A 1 75 ? -8.976 -10.508 -8.679 1.00 91.25 75 LEU A O 1
ATOM 585 N N . ALA A 1 76 ? -8.007 -12.494 -9.014 1.00 89.06 76 ALA A N 1
ATOM 586 C CA . ALA A 1 76 ? -6.919 -11.979 -9.843 1.00 89.06 76 ALA A CA 1
ATOM 587 C C . ALA A 1 76 ? -7.417 -11.356 -11.158 1.00 89.06 76 ALA A C 1
ATOM 589 O O . ALA A 1 76 ? -6.893 -10.339 -11.621 1.00 89.06 76 ALA A O 1
ATOM 590 N N . THR A 1 77 ? -8.440 -11.958 -11.769 1.00 90.94 77 THR A N 1
ATOM 591 C CA . THR A 1 77 ? -9.061 -11.436 -12.993 1.00 90.94 77 THR A CA 1
ATOM 592 C C . THR A 1 77 ? -9.772 -10.118 -12.717 1.00 90.94 77 THR A C 1
ATOM 594 O O . THR A 1 77 ? -9.514 -9.143 -13.427 1.00 90.94 77 THR A O 1
ATOM 597 N N . THR A 1 78 ? -10.567 -10.066 -11.646 1.00 92.62 78 THR A N 1
ATOM 598 C CA . THR A 1 78 ? -11.221 -8.845 -11.160 1.00 92.62 78 THR A CA 1
ATOM 599 C C . THR A 1 78 ? -10.194 -7.765 -10.845 1.00 92.62 78 THR A C 1
ATOM 601 O O . THR A 1 78 ? -10.288 -6.649 -11.348 1.00 92.62 78 THR A O 1
ATOM 604 N N . PHE A 1 79 ? -9.148 -8.084 -10.078 1.00 93.12 79 PHE A N 1
ATOM 605 C CA . PHE A 1 79 ? -8.123 -7.107 -9.724 1.00 93.12 79 PHE A CA 1
ATOM 606 C C . PHE A 1 79 ? -7.421 -6.543 -10.962 1.00 93.12 79 PHE A C 1
ATOM 608 O O . PHE A 1 79 ? -7.193 -5.339 -11.058 1.00 93.12 79 PHE A O 1
ATOM 615 N N . LYS A 1 80 ? -7.143 -7.380 -11.968 1.00 89.25 80 LYS A N 1
ATOM 616 C CA . LYS A 1 80 ? -6.598 -6.902 -13.242 1.00 89.25 80 LYS A CA 1
ATOM 617 C C . LYS A 1 80 ? -7.567 -5.970 -13.969 1.00 89.25 80 LYS A C 1
ATOM 619 O O . LYS A 1 80 ? -7.119 -4.932 -14.451 1.00 89.25 80 LYS A O 1
ATOM 624 N N . SER A 1 81 ? -8.852 -6.315 -14.071 1.00 91.12 81 SER A N 1
ATOM 625 C CA . SER A 1 81 ? -9.821 -5.467 -14.779 1.00 91.12 81 SER A CA 1
ATOM 626 C C . SER A 1 81 ? -10.022 -4.118 -14.097 1.00 91.12 81 SER A C 1
ATOM 628 O O . SER A 1 81 ? -10.283 -3.140 -14.779 1.00 91.12 81 SER A O 1
ATOM 630 N N . LEU A 1 82 ? -9.818 -4.021 -12.780 1.00 91.88 82 LEU A N 1
ATOM 631 C CA . LEU A 1 82 ? -9.897 -2.742 -12.070 1.00 91.88 82 LEU A CA 1
ATOM 632 C C . LEU A 1 82 ? -8.860 -1.701 -12.534 1.00 91.88 82 LEU A C 1
ATOM 634 O O . LEU A 1 82 ? -9.039 -0.525 -12.249 1.00 91.88 82 LEU A O 1
ATOM 638 N N . HIS A 1 83 ? -7.810 -2.100 -13.258 1.00 86.88 83 HIS A N 1
ATOM 639 C CA . HIS A 1 83 ? -6.795 -1.181 -13.784 1.00 86.88 83 HIS A CA 1
ATOM 640 C C . HIS A 1 83 ? -7.148 -0.601 -15.176 1.00 86.88 83 HIS A C 1
ATOM 642 O O . HIS A 1 83 ? -6.310 0.086 -15.761 1.00 86.88 83 HIS A O 1
ATOM 648 N N . ALA A 1 84 ? -8.337 -0.885 -15.739 1.00 81.00 84 ALA A N 1
ATOM 649 C CA . ALA A 1 84 ? -8.794 -0.324 -17.020 1.00 81.00 84 ALA A CA 1
ATOM 650 C C . ALA A 1 84 ? -10.336 -0.374 -17.215 1.00 81.00 84 ALA A C 1
ATOM 652 O O . ALA A 1 84 ? -10.905 -1.453 -17.058 1.00 81.00 84 ALA A O 1
ATOM 653 N N . PRO A 1 85 ? -11.017 0.692 -17.703 1.00 64.56 85 PRO A N 1
ATOM 654 C CA . PRO A 1 85 ? -10.646 2.113 -17.711 1.00 64.56 85 PRO A CA 1
ATOM 655 C C . PRO A 1 85 ? -11.057 2.845 -16.411 1.00 64.56 85 PRO A C 1
ATOM 657 O O . PRO A 1 85 ? -12.084 2.537 -15.809 1.00 64.56 85 PRO A O 1
ATOM 660 N N . GLY A 1 86 ? -10.280 3.862 -16.020 1.00 70.44 86 GLY A N 1
ATOM 661 C CA . GLY A 1 86 ? -10.503 4.693 -14.823 1.00 70.44 86 GLY A CA 1
ATOM 662 C C . GLY A 1 86 ? -9.596 4.321 -13.635 1.00 70.44 86 GLY A C 1
ATOM 663 O O . GLY A 1 86 ? -9.162 3.174 -13.544 1.00 70.44 86 GLY A O 1
ATOM 664 N N . PRO A 1 87 ? -9.270 5.272 -12.736 1.00 83.75 87 PRO A N 1
ATOM 665 C CA . PRO A 1 87 ? -8.335 5.022 -11.645 1.00 83.75 87 PRO A CA 1
ATOM 666 C C . PRO A 1 87 ? -8.921 4.092 -10.587 1.00 83.75 87 PRO A C 1
ATOM 668 O O . PRO A 1 87 ? -9.978 4.358 -10.010 1.00 83.75 87 PRO A O 1
ATOM 671 N N . LEU A 1 88 ? -8.169 3.053 -10.248 1.00 90.69 88 LEU A N 1
ATOM 672 C CA . LEU A 1 88 ? -8.375 2.277 -9.036 1.00 90.69 88 LEU A CA 1
ATOM 673 C C . LEU A 1 88 ? -7.753 3.014 -7.842 1.00 90.69 88 LEU A C 1
ATOM 675 O O . LEU A 1 88 ? -6.531 3.122 -7.740 1.00 90.69 88 LEU A O 1
ATOM 679 N N . LEU A 1 89 ? -8.584 3.510 -6.925 1.00 92.25 89 LEU A N 1
ATOM 680 C CA . LEU A 1 89 ? -8.117 4.067 -5.655 1.00 92.25 89 LEU A CA 1
ATOM 681 C C . LEU A 1 89 ? -7.887 2.919 -4.667 1.00 92.25 89 LEU A C 1
ATOM 683 O O . LEU A 1 89 ? -8.804 2.146 -4.399 1.00 92.25 89 LEU A O 1
ATOM 687 N N . LEU A 1 90 ? -6.672 2.819 -4.128 1.00 90.44 90 LEU A N 1
ATOM 688 C CA . LEU A 1 90 ? -6.264 1.789 -3.175 1.00 90.44 90 LEU A CA 1
ATOM 689 C C . LEU A 1 90 ? -5.759 2.424 -1.885 1.00 90.44 90 LEU A C 1
ATOM 691 O O . LEU A 1 90 ? -4.575 2.765 -1.790 1.00 90.44 90 LEU A O 1
ATOM 695 N N . PRO A 1 91 ? -6.642 2.560 -0.883 1.00 88.69 91 PRO A N 1
ATOM 696 C CA . PRO A 1 91 ? -6.227 2.820 0.481 1.00 88.69 91 PRO A CA 1
ATOM 697 C C . PRO A 1 91 ? -5.292 1.698 0.947 1.00 88.69 91 PRO A C 1
ATOM 699 O O . PRO A 1 91 ? -5.582 0.514 0.755 1.00 88.69 91 PRO A O 1
ATOM 702 N N . ASN A 1 92 ? -4.159 2.076 1.533 1.00 95.81 92 ASN A N 1
ATOM 703 C CA . ASN A 1 92 ? -3.196 1.121 2.055 1.00 95.81 92 ASN A CA 1
ATOM 704 C C . ASN A 1 92 ? -3.520 0.803 3.522 1.00 95.81 92 ASN A C 1
ATOM 706 O O . ASN A 1 92 ? -3.585 1.707 4.354 1.00 95.81 92 ASN A O 1
ATOM 710 N N . VAL A 1 93 ? -3.721 -0.476 3.819 1.00 98.31 93 VAL A N 1
ATOM 711 C CA . VAL A 1 93 ? -4.040 -1.015 5.147 1.00 98.31 93 VAL A CA 1
ATOM 712 C C . VAL A 1 93 ? -2.814 -1.708 5.741 1.00 98.31 93 VAL A C 1
ATOM 714 O O . VAL A 1 93 ? -1.905 -2.107 5.010 1.00 98.31 93 VAL A O 1
ATOM 717 N N . TYR A 1 94 ? -2.765 -1.827 7.064 1.00 98.12 94 TYR A N 1
ATOM 718 C CA . TYR A 1 94 ? -1.581 -2.312 7.791 1.00 98.12 94 TYR A CA 1
ATOM 719 C C . TYR A 1 94 ? -1.911 -3.257 8.952 1.00 98.12 94 TYR A C 1
ATOM 721 O O . TYR A 1 94 ? -1.012 -3.813 9.565 1.00 98.12 94 TYR A O 1
ATOM 729 N N . ASP A 1 95 ? -3.191 -3.473 9.240 1.00 98.25 95 ASP A N 1
ATOM 730 C CA . ASP A 1 95 ? -3.670 -4.434 10.229 1.00 98.25 95 ASP A CA 1
ATOM 731 C C . ASP A 1 95 ? -5.127 -4.832 9.922 1.00 98.25 95 ASP A C 1
ATOM 733 O O . ASP A 1 95 ? -5.753 -4.341 8.976 1.00 98.25 95 ASP A O 1
ATOM 737 N N . ALA A 1 96 ? -5.704 -5.718 10.736 1.00 98.50 96 ALA A N 1
ATOM 738 C CA . ALA A 1 96 ? -7.093 -6.138 10.556 1.00 98.50 96 ALA A CA 1
ATOM 739 C C . ALA A 1 96 ? -8.105 -4.999 10.781 1.00 98.50 96 ALA A C 1
ATOM 741 O O . ALA A 1 96 ? -9.193 -5.018 10.204 1.00 98.50 96 ALA A O 1
ATOM 742 N N . THR A 1 97 ? -7.783 -4.020 11.629 1.00 98.50 97 THR A N 1
ATOM 743 C CA . THR A 1 97 ? -8.694 -2.923 11.977 1.00 98.50 97 THR A CA 1
ATOM 744 C C . THR A 1 97 ? -8.818 -1.931 10.830 1.00 98.50 97 THR A C 1
ATOM 746 O O . THR A 1 97 ? -9.928 -1.687 10.359 1.00 98.50 97 THR A O 1
ATOM 749 N N . SER A 1 98 ? -7.694 -1.438 10.312 1.00 98.50 98 SER A N 1
ATOM 750 C CA . SER A 1 98 ? -7.640 -0.618 9.101 1.00 98.50 98 SER A CA 1
ATOM 751 C C . SER A 1 98 ? -8.255 -1.353 7.908 1.00 98.50 98 SER A C 1
ATOM 753 O O . SER A 1 98 ? -9.061 -0.764 7.190 1.00 98.50 98 SER A O 1
ATOM 755 N N . ALA A 1 99 ? -7.985 -2.654 7.743 1.00 98.50 99 ALA A N 1
ATOM 756 C CA . ALA A 1 99 ? -8.614 -3.462 6.701 1.00 98.50 99 ALA A CA 1
ATOM 757 C C . ALA A 1 99 ? -10.146 -3.462 6.803 1.00 98.50 99 ALA A C 1
ATOM 759 O O . ALA A 1 99 ? -10.812 -3.226 5.798 1.00 98.50 99 ALA A O 1
ATOM 760 N N . ARG A 1 100 ? -10.719 -3.676 7.997 1.00 98.69 100 ARG A N 1
ATOM 761 C CA . ARG A 1 100 ? -12.182 -3.677 8.195 1.00 98.69 100 ARG A CA 1
ATOM 762 C C . ARG A 1 100 ? -12.801 -2.308 7.942 1.00 98.69 100 ARG A C 1
ATOM 764 O O . ARG A 1 100 ? -13.822 -2.229 7.266 1.00 98.69 100 ARG A O 1
ATOM 771 N N . LEU A 1 101 ? -12.183 -1.252 8.471 1.00 98.38 101 LEU A N 1
ATOM 772 C CA . LEU A 1 101 ? -12.666 0.121 8.314 1.00 98.38 101 LEU A CA 1
ATOM 773 C C . LEU A 1 101 ? -12.675 0.555 6.849 1.00 98.38 101 LEU A C 1
ATOM 775 O O . LEU A 1 101 ? -13.604 1.221 6.414 1.00 98.38 101 LEU A O 1
ATOM 779 N N . ILE A 1 102 ? -11.660 0.166 6.079 1.00 98.19 102 ILE A N 1
ATOM 780 C CA . ILE A 1 102 ? -11.604 0.477 4.652 1.00 98.19 102 ILE A CA 1
ATOM 781 C C . ILE A 1 102 ? -12.536 -0.433 3.849 1.00 98.19 102 ILE A C 1
ATOM 783 O O . ILE A 1 102 ? -13.220 0.048 2.948 1.00 98.19 102 ILE A O 1
ATOM 787 N N . ALA A 1 103 ? -12.599 -1.729 4.159 1.00 98.12 103 ALA A N 1
ATOM 788 C CA . ALA A 1 103 ? -13.457 -2.677 3.448 1.00 98.12 103 ALA A CA 1
ATOM 789 C C . ALA A 1 103 ? -14.955 -2.365 3.596 1.00 98.12 103 ALA A C 1
ATOM 791 O O . ALA A 1 103 ? -15.723 -2.698 2.700 1.00 98.12 103 ALA A O 1
ATOM 792 N N . SER A 1 104 ? -15.374 -1.711 4.686 1.00 98.00 104 SER A N 1
ATOM 793 C CA . SER A 1 104 ? -16.770 -1.302 4.882 1.00 98.00 104 SER A CA 1
ATOM 794 C C . SER A 1 104 ? -17.186 -0.091 4.038 1.00 98.00 104 SER A C 1
ATOM 796 O O . SER A 1 104 ? -18.380 0.189 3.919 1.00 98.00 104 SER A O 1
ATOM 798 N N . LEU A 1 105 ? -16.234 0.633 3.437 1.00 97.75 105 LEU A N 1
ATOM 799 C CA . LEU A 1 105 ? -16.545 1.787 2.600 1.00 97.75 105 LEU A CA 1
ATOM 800 C C . LEU A 1 105 ? -17.108 1.327 1.244 1.00 97.75 105 LEU A C 1
ATOM 802 O O . LEU A 1 105 ? -16.435 0.575 0.537 1.00 97.75 105 LEU A O 1
ATOM 806 N N . PRO A 1 106 ? -18.267 1.851 0.794 1.00 95.75 106 PRO A N 1
ATOM 807 C CA . PRO A 1 106 ? -18.890 1.435 -0.470 1.00 95.75 106 PRO A CA 1
ATOM 808 C C . PRO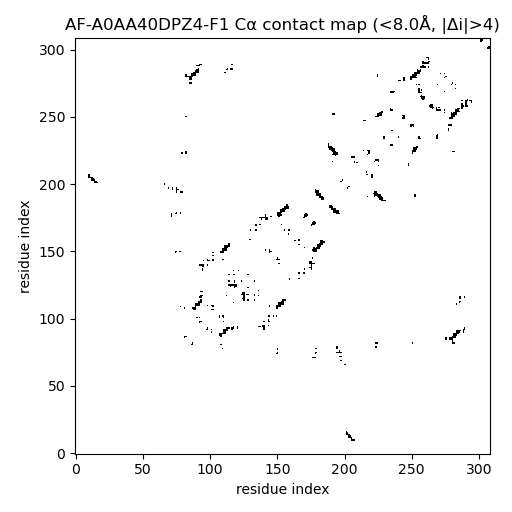 A 1 106 ? -18.015 1.633 -1.717 1.00 95.75 106 PRO A C 1
ATOM 810 O O . PRO A 1 106 ? -18.221 0.987 -2.741 1.00 95.75 106 PRO A O 1
ATOM 813 N N . ALA A 1 107 ? -17.046 2.548 -1.653 1.00 93.81 107 ALA A N 1
ATOM 814 C CA . ALA A 1 107 ? -16.132 2.834 -2.755 1.00 93.81 107 ALA A CA 1
ATOM 815 C C . ALA A 1 107 ? -14.970 1.828 -2.870 1.00 93.81 107 ALA A C 1
ATOM 817 O O . ALA A 1 107 ? -14.246 1.853 -3.870 1.00 93.81 107 ALA A O 1
ATOM 818 N N . THR A 1 108 ? -14.759 0.968 -1.870 1.00 96.50 108 THR A N 1
ATOM 819 C CA . THR A 1 108 ? -13.615 0.055 -1.822 1.00 96.50 108 THR A CA 1
ATOM 820 C C . THR A 1 108 ? -13.805 -1.107 -2.789 1.00 96.50 108 THR A C 1
ATOM 822 O O . THR A 1 108 ? -14.743 -1.889 -2.681 1.00 96.50 108 THR A O 1
ATOM 825 N N . LYS A 1 109 ? -12.873 -1.233 -3.740 1.00 96.06 109 LYS A N 1
ATOM 826 C CA . LYS A 1 109 ? -12.880 -2.296 -4.763 1.00 96.06 109 LYS A CA 1
ATOM 827 C C . LYS A 1 109 ? -11.764 -3.324 -4.590 1.00 96.06 109 LYS A C 1
ATOM 829 O O . LYS A 1 109 ? -11.824 -4.388 -5.196 1.00 96.06 109 LYS A O 1
ATOM 834 N N . ALA A 1 110 ? -10.738 -2.995 -3.810 1.00 96.50 110 ALA A N 1
ATOM 835 C CA . ALA A 1 110 ? -9.644 -3.881 -3.429 1.00 96.50 110 ALA A CA 1
ATOM 836 C C . ALA A 1 110 ? -8.914 -3.290 -2.213 1.00 96.50 110 ALA A C 1
ATOM 838 O O . ALA A 1 110 ? -9.048 -2.097 -1.930 1.00 96.50 110 ALA A O 1
ATOM 839 N N . LEU A 1 111 ? -8.105 -4.104 -1.541 1.00 97.50 111 LEU A N 1
ATOM 840 C CA . LEU A 1 111 ? -7.204 -3.667 -0.477 1.00 97.50 111 LEU A CA 1
ATOM 841 C C . LEU A 1 111 ? -5.752 -3.731 -0.955 1.00 97.50 111 LEU A C 1
ATOM 843 O O . LEU A 1 111 ? -5.373 -4.620 -1.719 1.00 97.50 111 LEU A O 1
ATOM 847 N N . ALA A 1 112 ? -4.932 -2.794 -0.490 1.00 96.81 112 ALA A N 1
ATOM 848 C CA . ALA A 1 112 ? -3.488 -2.816 -0.682 1.00 96.81 112 ALA A CA 1
ATOM 849 C C . ALA A 1 112 ? -2.794 -2.753 0.673 1.00 96.81 112 ALA A C 1
ATOM 851 O O . ALA A 1 112 ? -3.267 -2.032 1.544 1.00 96.81 112 ALA A O 1
ATOM 852 N N . THR A 1 113 ? -1.668 -3.432 0.858 1.00 98.00 113 THR A N 1
ATOM 853 C CA . THR A 1 113 ? -0.801 -3.157 2.014 1.00 98.00 113 THR A CA 1
ATOM 854 C C . THR A 1 113 ? 0.239 -2.089 1.685 1.00 98.00 113 THR A C 1
ATOM 856 O O . THR A 1 113 ? 0.431 -1.736 0.519 1.00 98.00 113 THR A O 1
ATOM 859 N N . ALA A 1 114 ? 0.865 -1.510 2.708 1.00 94.31 114 ALA A N 1
ATOM 860 C CA . ALA A 1 114 ? 2.098 -0.734 2.577 1.00 94.31 114 ALA A CA 1
ATOM 861 C C . ALA A 1 114 ? 3.115 -1.304 3.568 1.00 94.31 114 ALA A C 1
ATOM 863 O O . ALA A 1 114 ? 2.819 -1.330 4.765 1.00 94.31 114 ALA A O 1
ATOM 864 N N . SER A 1 115 ? 4.282 -1.745 3.089 1.00 94.62 115 SER A N 1
ATOM 865 C CA . SER A 1 115 ? 5.293 -2.395 3.940 1.00 94.62 115 SER A CA 1
ATOM 866 C C . SER A 1 115 ? 5.741 -1.469 5.070 1.00 94.62 115 SER A C 1
ATOM 868 O O . SER A 1 115 ? 5.791 -1.883 6.222 1.00 94.62 115 SER A O 1
ATOM 870 N N . TYR A 1 116 ? 5.898 -0.177 4.772 1.00 94.12 116 TYR A N 1
ATOM 871 C CA . TYR A 1 116 ? 6.258 0.840 5.755 1.00 94.12 116 TYR A CA 1
ATOM 872 C C . TYR A 1 116 ? 5.256 0.932 6.913 1.00 94.12 116 TYR A C 1
ATOM 874 O O . TYR A 1 116 ? 5.638 1.027 8.075 1.00 94.12 116 TYR A O 1
ATOM 882 N N . ALA A 1 117 ? 3.956 0.892 6.608 1.00 96.88 117 ALA A N 1
ATOM 883 C CA . ALA A 1 117 ? 2.917 0.952 7.631 1.00 96.88 117 ALA A CA 1
ATOM 884 C C . ALA A 1 117 ? 2.814 -0.363 8.418 1.00 96.88 117 ALA A C 1
ATOM 886 O O . ALA A 1 117 ? 2.619 -0.327 9.629 1.00 96.88 117 ALA A O 1
ATOM 887 N N . LEU A 1 118 ? 2.985 -1.507 7.744 1.00 98.12 118 LEU A N 1
ATOM 888 C CA . LEU A 1 118 ? 3.071 -2.820 8.387 1.00 98.12 118 LEU A CA 1
ATOM 889 C C . LEU A 1 118 ? 4.249 -2.889 9.362 1.00 98.12 118 LEU A C 1
ATOM 891 O O . LEU A 1 118 ? 4.069 -3.321 10.495 1.00 98.12 118 LEU A O 1
ATOM 895 N N . ALA A 1 119 ? 5.428 -2.427 8.946 1.00 97.75 119 ALA A N 1
ATOM 896 C CA . ALA A 1 119 ? 6.628 -2.404 9.770 1.00 97.75 119 ALA A CA 1
ATOM 897 C C . ALA A 1 119 ? 6.417 -1.577 11.041 1.00 97.75 119 ALA A C 1
ATOM 899 O O . ALA A 1 119 ? 6.630 -2.086 12.141 1.00 97.75 119 ALA A O 1
ATOM 900 N N . LEU A 1 120 ? 5.916 -0.343 10.899 1.00 97.88 120 LEU A N 1
ATOM 901 C CA . LEU A 1 120 ? 5.653 0.523 12.047 1.00 97.88 120 LEU A CA 1
ATOM 902 C C . LEU A 1 120 ? 4.599 -0.065 12.990 1.00 97.88 120 LEU A C 1
ATOM 904 O O . LEU A 1 120 ? 4.810 -0.084 14.201 1.00 97.88 120 LEU A O 1
ATOM 908 N N . ALA A 1 121 ? 3.497 -0.595 12.451 1.00 97.25 121 ALA A N 1
ATOM 909 C CA . ALA A 1 121 ? 2.475 -1.267 13.252 1.00 97.25 121 ALA A CA 1
ATOM 910 C C . ALA A 1 121 ? 3.012 -2.534 13.948 1.00 97.25 121 ALA A C 1
ATOM 912 O O . ALA A 1 121 ? 2.562 -2.876 15.039 1.00 97.25 121 ALA A O 1
ATOM 913 N N . GLY A 1 122 ? 3.986 -3.211 13.334 1.00 96.44 122 GLY A N 1
ATOM 914 C CA . GLY A 1 122 ? 4.693 -4.370 13.878 1.00 96.44 122 GLY A CA 1
ATOM 915 C C . GLY A 1 122 ? 5.850 -4.033 14.827 1.00 96.44 122 GLY A C 1
ATOM 916 O O . GLY A 1 122 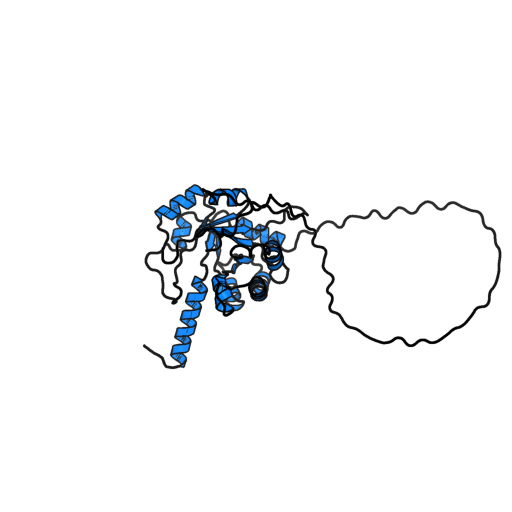? 6.510 -4.951 15.306 1.00 96.44 122 GLY A O 1
ATOM 917 N N . GLY A 1 123 ? 6.111 -2.750 15.103 1.00 96.75 123 GLY A N 1
ATOM 918 C CA . GLY A 1 123 ? 7.160 -2.316 16.031 1.00 96.75 123 GLY A CA 1
ATOM 919 C C . GLY A 1 123 ? 8.582 -2.351 15.462 1.00 96.75 123 GLY A C 1
ATOM 920 O O . GLY A 1 123 ? 9.539 -2.462 16.224 1.00 96.75 123 GLY A O 1
ATOM 921 N N . THR A 1 124 ? 8.741 -2.268 14.140 1.00 97.62 124 THR A N 1
ATOM 922 C CA . THR A 1 124 ? 10.043 -2.205 13.457 1.00 97.62 124 THR A CA 1
ATOM 923 C C . THR A 1 124 ? 10.056 -1.116 12.376 1.00 97.62 124 THR A C 1
ATOM 925 O O . THR A 1 124 ? 9.083 -0.380 12.201 1.00 97.62 124 THR A O 1
ATOM 928 N N . THR A 1 125 ? 11.167 -0.966 11.658 1.00 96.12 125 THR A N 1
ATOM 929 C CA . THR A 1 125 ? 11.281 -0.049 10.519 1.00 96.12 125 THR A CA 1
ATOM 930 C C . THR A 1 125 ? 11.118 -0.798 9.199 1.00 96.12 125 THR A C 1
ATOM 932 O O . THR A 1 125 ? 11.363 -1.998 9.119 1.00 96.12 125 THR A O 1
ATOM 935 N N . ASP A 1 126 ? 10.713 -0.100 8.134 1.00 90.81 126 ASP A N 1
ATOM 936 C CA . ASP A 1 126 ? 10.527 -0.724 6.811 1.00 90.81 126 ASP A CA 1
ATOM 937 C C . ASP A 1 126 ? 11.813 -1.394 6.300 1.00 90.81 126 ASP A C 1
ATOM 939 O O . ASP A 1 126 ? 11.769 -2.484 5.742 1.00 90.81 126 ASP A O 1
ATOM 943 N N . ALA A 1 127 ? 12.968 -0.779 6.572 1.00 90.25 127 ALA A N 1
ATOM 944 C CA . ALA A 1 127 ? 14.277 -1.305 6.189 1.00 90.25 127 ALA A CA 1
ATOM 945 C C . ALA A 1 127 ? 14.690 -2.563 6.978 1.00 90.25 127 ALA A C 1
ATOM 947 O O . ALA A 1 127 ? 15.510 -3.343 6.499 1.00 90.25 127 ALA A O 1
ATOM 948 N N . GLU A 1 128 ? 14.155 -2.748 8.185 1.00 95.62 128 GLU A N 1
ATOM 949 C CA . GLU A 1 128 ? 14.458 -3.883 9.065 1.00 95.62 128 GLU A CA 1
ATOM 950 C C . GLU A 1 128 ? 13.386 -4.979 9.009 1.00 95.62 128 GLU A C 1
ATOM 952 O O . GLU A 1 128 ? 13.588 -6.058 9.569 1.00 95.62 128 GLU A O 1
ATOM 957 N N . LEU A 1 129 ? 12.261 -4.732 8.324 1.00 96.19 129 LEU A N 1
ATOM 958 C CA . LEU A 1 129 ? 11.161 -5.680 8.199 1.00 96.19 129 LEU A CA 1
ATOM 959 C C . LEU A 1 129 ? 11.617 -6.919 7.422 1.00 96.19 129 LEU A C 1
ATOM 961 O O . LEU A 1 129 ? 11.707 -6.911 6.196 1.00 96.19 129 LEU A O 1
ATOM 965 N N . THR A 1 130 ? 11.870 -8.012 8.136 1.00 97.62 130 THR A N 1
ATOM 966 C CA . THR A 1 130 ? 12.251 -9.292 7.526 1.00 97.62 130 THR A CA 1
ATOM 967 C C . THR A 1 130 ? 11.075 -9.936 6.789 1.00 97.62 130 THR A C 1
ATOM 969 O O . THR A 1 130 ? 9.912 -9.679 7.107 1.00 97.62 130 THR A O 1
ATOM 972 N N . LEU A 1 131 ? 11.361 -10.842 5.844 1.00 97.69 131 LEU A N 1
ATOM 973 C CA . LEU A 1 131 ? 10.309 -11.603 5.160 1.00 97.69 131 LEU A CA 1
ATOM 974 C C . LEU A 1 131 ? 9.418 -12.367 6.154 1.00 97.69 131 LEU A C 1
ATOM 976 O O . LEU A 1 131 ? 8.200 -12.384 6.000 1.00 97.69 131 LEU A O 1
ATOM 980 N N . ASP A 1 132 ? 10.012 -12.964 7.188 1.00 98.31 132 ASP A N 1
ATOM 981 C CA . ASP A 1 132 ? 9.279 -13.768 8.170 1.00 98.31 132 ASP A CA 1
ATOM 982 C C . ASP A 1 132 ? 8.310 -12.905 8.990 1.00 98.31 132 ASP A C 1
ATOM 984 O O . ASP A 1 132 ? 7.142 -13.261 9.148 1.00 98.31 132 ASP A O 1
ATOM 988 N N . GLN A 1 133 ? 8.751 -11.722 9.435 1.00 98.44 133 GLN A N 1
ATOM 989 C CA . GLN A 1 133 ? 7.869 -10.743 10.081 1.00 98.44 133 GLN A CA 1
ATOM 990 C C . GLN A 1 133 ? 6.782 -10.250 9.124 1.00 98.44 133 GLN A C 1
ATOM 992 O O . GLN A 1 133 ? 5.620 -10.149 9.510 1.00 98.44 133 GLN A O 1
ATOM 997 N N . HIS A 1 134 ? 7.130 -9.970 7.868 1.00 98.25 134 HIS A N 1
ATOM 998 C CA . HIS A 1 134 ? 6.163 -9.490 6.890 1.00 98.25 134 HIS A CA 1
ATOM 999 C C . HIS A 1 134 ? 5.042 -10.508 6.658 1.00 98.25 134 HIS A C 1
ATOM 1001 O O . HIS A 1 134 ? 3.865 -10.166 6.766 1.00 98.25 134 HIS A O 1
ATOM 1007 N N . LEU A 1 135 ? 5.393 -11.772 6.404 1.00 98.44 135 LEU A N 1
ATOM 1008 C CA . LEU A 1 135 ? 4.418 -12.847 6.213 1.00 98.44 135 LEU A CA 1
ATOM 1009 C C . LEU A 1 135 ? 3.584 -13.109 7.472 1.00 98.44 135 LEU A C 1
ATOM 1011 O O . LEU A 1 135 ? 2.419 -13.475 7.344 1.00 98.44 135 LEU A O 1
ATOM 1015 N N . LEU A 1 136 ? 4.127 -12.873 8.669 1.00 98.44 136 LEU A N 1
ATOM 1016 C CA . LEU A 1 136 ? 3.396 -13.008 9.931 1.00 98.44 136 LEU A CA 1
ATOM 1017 C C . LEU A 1 136 ? 2.291 -11.948 10.109 1.00 98.44 136 LEU A C 1
ATOM 1019 O O . LEU A 1 136 ? 1.253 -12.241 10.700 1.00 98.44 136 LEU A O 1
ATOM 1023 N N . LEU A 1 137 ? 2.485 -10.729 9.596 1.00 98.50 137 LEU A N 1
ATOM 1024 C CA . LEU A 1 137 ? 1.552 -9.605 9.782 1.00 98.50 137 LEU A CA 1
ATOM 1025 C C . LEU A 1 137 ? 0.353 -9.618 8.812 1.00 98.50 137 LEU A C 1
ATOM 1027 O O . LEU A 1 137 ? -0.656 -8.952 9.046 1.00 98.50 137 LEU A O 1
ATOM 1031 N N . LEU A 1 138 ? 0.440 -10.366 7.712 1.00 98.75 138 LEU A N 1
ATOM 1032 C CA . LEU A 1 138 ? -0.533 -10.338 6.611 1.00 98.75 138 LEU A CA 1
ATOM 1033 C C . LEU A 1 138 ? -1.822 -11.175 6.796 1.00 98.75 138 LEU A C 1
ATOM 1035 O O . LEU A 1 138 ? -2.863 -10.734 6.295 1.00 98.75 138 LEU A O 1
ATOM 1039 N N . PRO A 1 139 ? -1.839 -12.342 7.477 1.00 98.75 139 PRO A N 1
ATOM 1040 C CA . PRO A 1 139 ? -3.025 -13.201 7.546 1.00 98.75 139 PRO A CA 1
ATOM 1041 C C . PRO A 1 139 ? -4.297 -12.518 8.078 1.00 98.75 139 PRO A C 1
ATOM 1043 O O . PRO A 1 139 ? -5.362 -12.734 7.491 1.00 98.75 139 PRO A O 1
ATOM 1046 N N . PRO A 1 140 ? -4.250 -11.644 9.107 1.00 98.75 140 PRO A N 1
ATOM 1047 C CA . PRO A 1 140 ? -5.443 -10.931 9.562 1.00 98.75 140 PRO A CA 1
ATOM 1048 C C . PRO A 1 140 ? -6.041 -9.999 8.494 1.00 98.75 140 PRO A C 1
ATOM 1050 O O . PRO A 1 140 ? -7.261 -9.874 8.401 1.00 98.75 140 PRO A O 1
ATOM 1053 N N . ILE A 1 141 ? -5.205 -9.381 7.652 1.00 98.75 141 ILE A N 1
ATOM 1054 C CA . ILE A 1 141 ? -5.646 -8.551 6.517 1.00 98.75 141 ILE A CA 1
ATOM 1055 C C . ILE A 1 141 ? -6.259 -9.439 5.430 1.00 98.75 141 ILE A C 1
ATOM 1057 O O . ILE A 1 141 ? -7.334 -9.132 4.913 1.00 98.75 141 ILE A O 1
ATOM 1061 N N . GLY A 1 142 ? -5.608 -10.567 5.124 1.00 98.44 142 GLY A N 1
ATOM 1062 C CA . GLY A 1 142 ? -6.108 -11.570 4.183 1.00 98.44 142 GLY A CA 1
ATOM 1063 C C . GLY A 1 142 ? -7.491 -12.100 4.564 1.00 98.44 142 GLY A C 1
ATOM 1064 O O . GLY A 1 142 ? -8.384 -12.173 3.720 1.00 98.44 142 GLY A O 1
ATOM 1065 N N . ALA A 1 143 ? -7.710 -12.392 5.848 1.00 98.69 143 ALA A N 1
ATOM 1066 C CA . ALA A 1 143 ? -9.005 -12.833 6.362 1.00 98.69 143 ALA A CA 1
ATOM 1067 C C . ALA A 1 143 ? -10.112 -11.788 6.136 1.00 98.69 143 ALA A C 1
ATOM 1069 O O . ALA A 1 143 ? -11.216 -12.138 5.714 1.00 98.69 143 ALA A O 1
ATOM 1070 N N . VAL A 1 144 ? -9.814 -10.504 6.358 1.00 98.69 144 VAL A N 1
ATOM 1071 C CA . VAL A 1 144 ? -10.762 -9.411 6.095 1.00 98.69 144 VAL A CA 1
ATOM 1072 C C . VAL A 1 144 ? -11.044 -9.273 4.600 1.00 98.69 144 VAL A C 1
ATOM 1074 O O . VAL A 1 144 ? -12.209 -9.189 4.215 1.00 98.69 144 VAL A O 1
ATOM 1077 N N . ALA A 1 145 ? -10.009 -9.304 3.754 1.00 98.19 145 ALA A N 1
ATOM 1078 C CA . ALA A 1 145 ? -10.165 -9.229 2.303 1.00 98.19 145 ALA A CA 1
ATOM 1079 C C . ALA A 1 145 ? -11.056 -10.364 1.772 1.00 98.19 145 ALA A C 1
ATOM 1081 O O . ALA A 1 145 ? -11.999 -10.107 1.024 1.00 98.19 145 ALA A O 1
ATOM 1082 N N . ARG A 1 146 ? -10.813 -11.604 2.224 1.00 97.31 146 ARG A N 1
ATOM 1083 C CA . ARG A 1 146 ? -11.631 -12.775 1.871 1.00 97.31 146 ARG A CA 1
ATOM 1084 C C . ARG A 1 146 ? -13.078 -12.630 2.333 1.00 97.31 146 ARG A C 1
ATOM 1086 O O . ARG A 1 146 ? -13.978 -12.854 1.532 1.00 97.31 146 ARG A O 1
ATOM 1093 N N . SER A 1 147 ? -13.300 -12.222 3.584 1.00 97.69 147 SER A N 1
ATOM 1094 C CA . SER A 1 147 ? -14.646 -12.001 4.134 1.00 97.69 147 SER A CA 1
ATOM 1095 C C . SER A 1 147 ? -15.427 -10.940 3.347 1.00 97.69 147 SER A C 1
ATOM 1097 O O . SER A 1 147 ? -16.614 -11.103 3.080 1.00 97.69 147 SER A O 1
ATOM 1099 N N . ALA A 1 148 ? -14.742 -9.887 2.896 1.00 96.75 148 ALA A N 1
ATOM 1100 C CA . ALA A 1 148 ? -15.326 -8.828 2.078 1.00 96.75 148 ALA A CA 1
ATOM 1101 C C . ALA A 1 148 ? -15.436 -9.179 0.578 1.00 96.75 148 ALA A C 1
ATOM 1103 O O . ALA A 1 148 ? -15.952 -8.376 -0.197 1.00 96.75 148 ALA A O 1
ATOM 1104 N N . GLY A 1 149 ? -14.926 -10.336 0.135 1.00 96.00 149 GLY A N 1
ATOM 1105 C CA . GLY A 1 149 ? -14.858 -10.695 -1.286 1.00 96.00 149 GLY A CA 1
ATOM 1106 C C . GLY A 1 149 ? -13.965 -9.765 -2.120 1.00 96.00 149 GLY A C 1
ATOM 1107 O O . GLY A 1 149 ? -14.148 -9.653 -3.333 1.00 96.00 149 GLY A O 1
ATOM 1108 N N . LEU A 1 150 ? -13.014 -9.076 -1.482 1.00 97.19 150 LEU A N 1
ATOM 1109 C CA . LEU A 1 150 ? -12.157 -8.074 -2.108 1.00 97.19 150 LEU A CA 1
ATOM 1110 C C . LEU A 1 150 ? -10.800 -8.670 -2.511 1.00 97.19 150 LEU A C 1
ATOM 1112 O O . LEU A 1 150 ? -10.191 -9.409 -1.735 1.00 97.19 150 LEU A O 1
ATOM 1116 N N . PRO A 1 151 ? -10.260 -8.314 -3.690 1.00 97.19 151 PRO A N 1
ATOM 1117 C CA . PRO A 1 151 ? -8.883 -8.640 -4.022 1.00 97.19 151 PRO A CA 1
ATOM 1118 C C . PRO A 1 151 ? -7.900 -7.899 -3.105 1.00 97.19 151 PRO A C 1
ATOM 1120 O O . PRO A 1 151 ? -8.115 -6.739 -2.749 1.00 97.19 151 PRO A O 1
ATOM 1123 N N . LEU A 1 152 ? -6.794 -8.564 -2.765 1.00 97.56 152 LEU A N 1
ATOM 1124 C CA . LEU A 1 152 ? -5.702 -8.016 -1.960 1.00 97.56 152 LEU A CA 1
ATOM 1125 C C . LEU A 1 152 ? -4.420 -7.918 -2.795 1.00 97.56 152 LEU A C 1
ATOM 1127 O O . LEU A 1 152 ? -4.034 -8.883 -3.457 1.00 97.56 152 LEU A O 1
ATOM 1131 N N . THR A 1 153 ? -3.739 -6.773 -2.740 1.00 96.56 153 THR A N 1
ATOM 1132 C CA . THR A 1 153 ? -2.367 -6.617 -3.238 1.00 96.56 153 THR A CA 1
ATOM 1133 C C . THR A 1 153 ? -1.403 -6.346 -2.091 1.00 96.56 153 THR A C 1
ATOM 1135 O O . THR A 1 153 ? -1.687 -5.515 -1.232 1.00 96.56 153 THR A O 1
ATOM 1138 N N . VAL A 1 154 ? -0.253 -7.019 -2.087 1.00 97.00 154 VAL A N 1
ATOM 1139 C CA . VAL A 1 154 ? 0.745 -6.895 -1.014 1.00 97.00 154 VAL A CA 1
ATOM 1140 C C . VAL A 1 154 ? 1.969 -6.135 -1.503 1.00 97.00 154 VAL A C 1
ATOM 1142 O O . VAL A 1 154 ? 2.524 -6.452 -2.548 1.00 97.00 154 VAL A O 1
ATOM 1145 N N . ASP A 1 155 ? 2.386 -5.115 -0.770 1.00 95.06 155 ASP A N 1
ATOM 1146 C CA . ASP A 1 155 ? 3.693 -4.493 -0.969 1.00 95.06 155 ASP A CA 1
ATOM 1147 C C . ASP A 1 155 ? 4.793 -5.463 -0.534 1.00 95.06 155 ASP A C 1
ATOM 1149 O O . ASP A 1 155 ? 4.738 -5.916 0.595 1.00 95.06 155 ASP A O 1
ATOM 1153 N N . LEU A 1 156 ? 5.729 -5.841 -1.409 1.00 93.06 156 LEU A N 1
ATOM 1154 C CA . LEU A 1 156 ? 6.802 -6.808 -1.128 1.00 93.06 156 LEU A CA 1
ATOM 1155 C C . LEU A 1 156 ? 8.199 -6.169 -1.119 1.00 93.06 156 LEU A C 1
ATOM 1157 O O . LEU A 1 156 ? 9.186 -6.898 -1.237 1.00 93.06 156 LEU A O 1
ATOM 1161 N N . GLN A 1 157 ? 8.295 -4.840 -0.983 1.00 89.12 157 GLN A N 1
ATOM 1162 C CA . GLN A 1 157 ? 9.575 -4.121 -1.048 1.00 89.12 157 GLN A CA 1
ATOM 1163 C C . GLN A 1 157 ? 10.363 -4.530 -2.310 1.00 89.12 157 GLN A C 1
ATOM 1165 O O . GLN A 1 157 ? 9.779 -4.660 -3.391 1.00 89.12 157 GLN A O 1
ATOM 1170 N N . ASP A 1 158 ? 11.669 -4.784 -2.194 1.00 82.56 158 ASP A N 1
ATOM 1171 C CA . ASP A 1 158 ? 12.566 -5.234 -3.270 1.00 82.56 158 ASP A CA 1
ATOM 1172 C C . ASP A 1 158 ? 12.484 -6.730 -3.571 1.00 82.56 158 ASP A C 1
ATOM 1174 O O . ASP A 1 158 ? 13.181 -7.237 -4.461 1.00 82.56 158 ASP A O 1
ATOM 1178 N N . GLY A 1 159 ? 11.590 -7.430 -2.871 1.00 85.94 159 GLY A N 1
ATOM 1179 C CA . GLY A 1 159 ? 11.379 -8.853 -3.024 1.00 85.94 159 GLY A CA 1
ATOM 1180 C C . GLY A 1 159 ? 12.297 -9.715 -2.172 1.00 85.94 159 GLY A C 1
ATOM 1181 O O . GLY A 1 159 ? 12.387 -10.905 -2.452 1.00 85.94 159 GLY A O 1
ATOM 1182 N N . TYR A 1 160 ? 12.967 -9.174 -1.151 1.00 89.81 160 TYR A N 1
ATOM 1183 C CA . TYR A 1 160 ? 13.731 -9.968 -0.177 1.00 89.81 160 TYR A CA 1
ATOM 1184 C C . TYR A 1 160 ? 14.890 -10.772 -0.793 1.00 89.81 160 TYR A C 1
ATOM 1186 O O . TYR A 1 160 ? 15.242 -11.862 -0.330 1.00 89.81 160 TYR A O 1
ATOM 1194 N N . GLY A 1 161 ? 15.502 -10.238 -1.853 1.00 87.69 161 GLY A N 1
ATOM 1195 C CA . GLY A 1 161 ? 16.675 -10.824 -2.506 1.00 87.69 161 GLY A CA 1
ATOM 1196 C C . GLY A 1 161 ? 16.449 -12.255 -3.011 1.00 87.69 161 GLY A C 1
ATOM 1197 O O . GLY A 1 161 ? 15.541 -12.519 -3.797 1.00 87.69 161 GLY A O 1
ATOM 1198 N N . GLU A 1 162 ? 17.292 -13.191 -2.563 1.00 89.69 162 GLU A N 1
ATOM 1199 C CA . GLU A 1 162 ? 17.226 -14.610 -2.957 1.00 89.69 162 GLU A CA 1
ATOM 1200 C C . GLU A 1 162 ? 15.943 -15.312 -2.469 1.00 89.69 162 GLU A C 1
ATOM 1202 O O . GLU A 1 162 ? 15.594 -16.382 -2.966 1.00 89.69 162 GLU A O 1
ATOM 1207 N N . ARG A 1 163 ? 15.204 -14.704 -1.527 1.00 93.56 163 ARG A N 1
ATOM 1208 C CA . ARG A 1 163 ? 13.930 -15.226 -1.005 1.00 93.56 163 ARG A CA 1
ATOM 1209 C C . ARG A 1 163 ? 12.706 -14.740 -1.793 1.00 93.56 163 ARG A C 1
ATOM 1211 O O . ARG A 1 163 ? 11.583 -14.995 -1.370 1.00 93.56 163 ARG A O 1
ATOM 1218 N N . LEU A 1 164 ? 12.868 -14.097 -2.954 1.00 89.12 164 LEU A N 1
ATOM 1219 C CA . LEU A 1 164 ? 11.740 -13.594 -3.759 1.00 89.12 164 LEU A CA 1
ATOM 1220 C C . LEU A 1 164 ? 10.684 -14.664 -4.071 1.00 89.12 164 LEU A C 1
ATOM 1222 O O . LEU A 1 164 ? 9.485 -14.405 -3.959 1.00 89.12 164 LEU A O 1
ATOM 1226 N N . GLU A 1 165 ? 11.100 -15.871 -4.456 1.00 89.19 165 GLU A N 1
ATOM 1227 C CA . GLU A 1 165 ? 10.147 -16.951 -4.749 1.00 89.19 165 GLU A CA 1
ATOM 1228 C C . GLU A 1 165 ? 9.359 -17.381 -3.507 1.00 89.19 165 GLU A C 1
ATOM 1230 O O . GLU A 1 165 ? 8.167 -17.687 -3.597 1.00 89.19 165 GLU A O 1
ATOM 1235 N N . GLU A 1 166 ? 10.017 -17.385 -2.350 1.00 94.94 166 GLU A N 1
ATOM 1236 C CA . GLU A 1 166 ? 9.398 -17.673 -1.062 1.00 94.94 166 GLU A CA 1
ATOM 1237 C C . GLU A 1 166 ? 8.400 -16.575 -0.682 1.00 94.94 166 GLU A C 1
ATOM 1239 O O . GLU A 1 166 ? 7.263 -16.887 -0.339 1.00 94.94 166 GLU A O 1
ATOM 1244 N N . ALA A 1 167 ? 8.776 -15.305 -0.847 1.00 94.81 167 ALA A N 1
ATOM 1245 C CA . ALA A 1 167 ? 7.912 -14.162 -0.575 1.00 94.81 167 ALA A CA 1
ATOM 1246 C C . ALA A 1 167 ? 6.632 -14.194 -1.418 1.00 94.81 167 ALA A C 1
ATOM 1248 O O . ALA A 1 167 ? 5.526 -14.078 -0.887 1.00 94.81 167 ALA A O 1
ATOM 1249 N N . VAL A 1 168 ? 6.765 -14.434 -2.728 1.00 93.31 168 VAL A N 1
ATOM 1250 C CA . VAL A 1 168 ? 5.616 -14.553 -3.638 1.00 93.31 168 VAL A CA 1
ATOM 1251 C C . VAL A 1 168 ? 4.739 -15.749 -3.267 1.00 93.31 168 VAL A C 1
ATOM 1253 O O . VAL A 1 168 ? 3.514 -15.637 -3.285 1.00 93.31 168 VAL A O 1
ATOM 1256 N N . ARG A 1 169 ? 5.333 -16.895 -2.908 1.00 93.50 169 ARG A N 1
ATOM 1257 C CA . ARG A 1 169 ? 4.566 -18.069 -2.470 1.00 93.50 169 ARG A CA 1
ATOM 1258 C C . ARG A 1 169 ? 3.819 -17.799 -1.167 1.00 93.50 169 ARG A C 1
ATOM 1260 O O . ARG A 1 169 ? 2.658 -18.182 -1.070 1.00 93.50 169 ARG A O 1
ATOM 1267 N N . GLY A 1 170 ? 4.463 -17.133 -0.211 1.00 97.00 170 GLY A N 1
ATOM 1268 C CA . GLY A 1 170 ? 3.879 -16.781 1.077 1.00 97.00 170 GLY A CA 1
ATOM 1269 C C . GLY A 1 170 ? 2.630 -15.923 0.912 1.00 97.00 170 GLY A C 1
ATOM 1270 O O . GLY A 1 170 ? 1.569 -16.292 1.399 1.00 97.00 170 GLY A O 1
ATOM 1271 N N . VAL A 1 171 ? 2.701 -14.835 0.138 1.00 96.75 171 VAL A N 1
ATOM 1272 C CA . VAL A 1 171 ? 1.536 -13.947 -0.044 1.00 96.75 171 VAL A CA 1
ATOM 1273 C C . VAL A 1 171 ? 0.397 -14.580 -0.852 1.00 96.75 171 VAL A C 1
ATOM 1275 O O . VAL A 1 171 ? -0.760 -14.199 -0.682 1.00 96.75 171 VAL A O 1
ATOM 1278 N N . LEU A 1 172 ? 0.705 -15.548 -1.722 1.00 93.88 172 LEU A N 1
ATOM 1279 C CA . LEU A 1 172 ? -0.285 -16.326 -2.476 1.00 93.88 172 LEU A CA 1
ATOM 1280 C C . LEU A 1 172 ? -0.949 -17.436 -1.646 1.00 93.88 172 LEU A C 1
ATOM 1282 O O . LEU A 1 172 ? -1.983 -17.955 -2.074 1.00 93.88 172 LEU A O 1
ATOM 1286 N N . ALA A 1 173 ? -0.351 -17.827 -0.516 1.00 95.00 173 ALA A N 1
ATOM 1287 C CA . ALA A 1 173 ? -0.864 -18.887 0.344 1.00 95.00 173 ALA A CA 1
ATOM 1288 C C . ALA A 1 173 ? -2.271 -18.549 0.853 1.00 95.00 173 ALA A C 1
ATOM 1290 O O . ALA A 1 173 ? -2.633 -17.378 0.965 1.00 95.00 173 ALA A O 1
ATOM 1291 N N . GLU A 1 174 ? -3.079 -19.569 1.138 1.00 93.12 174 GLU A N 1
ATOM 1292 C CA . GLU A 1 174 ? -4.504 -19.421 1.463 1.00 93.12 174 GLU A CA 1
ATOM 1293 C C . GLU A 1 174 ? -4.747 -18.491 2.659 1.00 93.12 174 GLU A C 1
ATOM 1295 O O . GLU A 1 174 ? -5.714 -17.727 2.677 1.00 93.12 174 GLU A O 1
ATOM 1300 N N . GLU A 1 175 ? -3.829 -18.495 3.622 1.00 94.69 175 GLU A N 1
ATOM 1301 C CA . GLU A 1 175 ? -3.861 -17.671 4.823 1.00 94.69 175 GLU A CA 1
ATOM 1302 C C . GLU A 1 175 ? -3.871 -16.174 4.484 1.00 94.69 175 GLU A C 1
ATOM 1304 O O . GLU A 1 175 ? -4.613 -15.407 5.108 1.00 94.69 175 GLU A O 1
ATOM 1309 N N . ILE A 1 176 ? -3.135 -15.760 3.447 1.00 98.25 176 ILE A N 1
ATOM 1310 C CA . ILE A 1 176 ? -3.028 -14.364 2.994 1.00 98.25 176 ILE A CA 1
ATOM 1311 C C . ILE A 1 176 ? -3.945 -14.112 1.790 1.00 98.25 176 ILE A C 1
ATOM 1313 O O . ILE A 1 176 ? -4.771 -13.202 1.821 1.00 98.25 176 ILE A O 1
ATOM 1317 N N . GLY A 1 177 ? -3.863 -14.941 0.751 1.00 96.69 177 GLY A N 1
ATOM 1318 C CA . GLY A 1 177 ? -4.747 -14.905 -0.413 1.00 96.69 177 GLY A CA 1
ATOM 1319 C C . GLY A 1 177 ? -4.569 -13.672 -1.300 1.00 96.69 177 GLY A C 1
ATOM 1320 O O . GLY A 1 177 ? -5.533 -13.222 -1.923 1.00 96.69 177 GLY A O 1
ATOM 1321 N N . ALA A 1 178 ? -3.365 -13.096 -1.355 1.00 96.19 178 ALA A N 1
ATOM 1322 C CA . ALA A 1 178 ? -3.089 -11.962 -2.228 1.00 96.19 178 ALA A CA 1
ATOM 1323 C C . ALA A 1 178 ? -3.196 -12.364 -3.707 1.00 96.19 178 ALA A C 1
ATOM 1325 O O . ALA A 1 178 ? -2.868 -13.479 -4.104 1.00 96.19 178 ALA A O 1
ATOM 1326 N N . VAL A 1 179 ? -3.633 -11.431 -4.550 1.00 94.81 179 VAL A N 1
ATOM 1327 C CA . VAL A 1 179 ? -3.739 -11.599 -6.012 1.00 94.81 179 VAL A CA 1
ATOM 1328 C C . VAL A 1 179 ? -2.940 -10.558 -6.796 1.00 94.81 179 VAL A C 1
ATOM 1330 O O . VAL A 1 179 ? -2.865 -10.602 -8.027 1.00 94.81 179 VAL A O 1
ATOM 1333 N N . GLY A 1 180 ? -2.318 -9.622 -6.086 1.00 92.62 180 GLY A N 1
ATOM 1334 C CA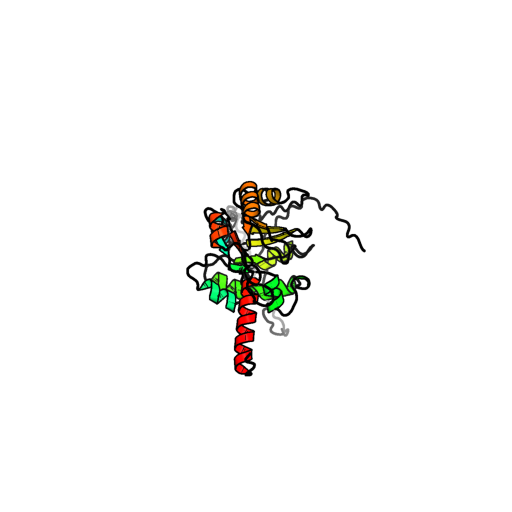 . GLY A 1 180 ? -1.365 -8.662 -6.618 1.00 92.62 180 GLY A CA 1
ATOM 1335 C C . GLY A 1 180 ? -0.187 -8.484 -5.672 1.00 92.62 180 GLY A C 1
ATOM 1336 O O . GLY A 1 180 ? -0.293 -8.762 -4.477 1.00 92.62 180 GLY A O 1
ATOM 1337 N N . ILE A 1 181 ? 0.925 -8.000 -6.213 1.00 92.19 181 ILE A N 1
ATOM 1338 C CA . ILE A 1 181 ? 2.070 -7.554 -5.422 1.00 92.19 181 ILE A CA 1
ATOM 1339 C C . ILE A 1 181 ? 2.577 -6.211 -5.939 1.00 92.19 181 ILE A C 1
ATOM 1341 O O . ILE A 1 181 ? 2.501 -5.939 -7.138 1.00 92.19 181 ILE A O 1
ATOM 1345 N N . ASN A 1 182 ? 3.135 -5.387 -5.062 1.00 88.62 182 ASN A N 1
ATOM 1346 C CA . ASN A 1 182 ? 4.052 -4.334 -5.474 1.00 88.62 182 ASN A CA 1
ATOM 1347 C C . ASN A 1 182 ? 5.487 -4.821 -5.245 1.00 88.62 182 ASN A C 1
ATOM 1349 O O . ASN A 1 182 ? 5.764 -5.430 -4.222 1.00 88.62 182 ASN A O 1
ATOM 1353 N N . LEU A 1 183 ? 6.370 -4.587 -6.213 1.00 85.56 183 LEU A N 1
ATOM 1354 C CA . LEU A 1 183 ? 7.786 -4.956 -6.149 1.00 85.56 183 LEU A CA 1
ATOM 1355 C C . LEU A 1 183 ? 8.598 -3.731 -6.569 1.00 85.56 183 LEU A C 1
ATOM 1357 O O . LEU A 1 183 ? 8.218 -3.080 -7.542 1.00 85.56 183 LEU A O 1
ATOM 1361 N N . GLU A 1 184 ? 9.679 -3.399 -5.874 1.00 77.12 184 GLU A N 1
ATOM 1362 C CA . GLU A 1 184 ? 10.530 -2.248 -6.188 1.00 77.12 184 GLU A CA 1
ATOM 1363 C C . GLU A 1 184 ? 11.825 -2.650 -6.907 1.00 77.12 184 GLU A C 1
ATOM 1365 O O . GLU A 1 184 ? 12.280 -3.796 -6.896 1.00 77.12 184 GLU A O 1
ATOM 1370 N N . ASP A 1 185 ? 12.415 -1.676 -7.593 1.00 68.50 185 ASP A N 1
ATOM 1371 C CA . ASP A 1 185 ? 13.767 -1.772 -8.127 1.00 68.50 185 ASP A CA 1
ATOM 1372 C C . ASP A 1 185 ? 14.728 -1.137 -7.117 1.00 68.50 185 ASP A C 1
ATOM 1374 O O . ASP A 1 185 ? 14.684 0.072 -6.888 1.00 68.50 185 ASP A O 1
ATOM 1378 N N . SER A 1 186 ? 15.638 -1.946 -6.570 1.00 54.47 186 SER A N 1
ATOM 1379 C CA . SER A 1 186 ? 16.644 -1.581 -5.563 1.00 54.47 186 SER A CA 1
ATOM 1380 C C . SER A 1 186 ? 17.647 -0.483 -5.987 1.00 54.47 186 SER A C 1
ATOM 1382 O O . SER A 1 186 ? 18.656 -0.278 -5.316 1.00 54.47 186 SER A O 1
ATOM 1384 N N . THR A 1 187 ? 17.437 0.213 -7.113 1.00 45.03 187 THR A N 1
ATOM 1385 C CA . THR A 1 187 ? 18.293 1.312 -7.606 1.00 45.03 187 THR A CA 1
ATOM 1386 C C . THR A 1 187 ? 17.731 2.723 -7.398 1.00 45.03 187 THR A C 1
ATOM 1388 O O . THR A 1 187 ? 18.290 3.679 -7.933 1.00 45.03 187 THR A O 1
ATOM 1391 N N . GLY A 1 188 ? 16.709 2.881 -6.554 1.00 41.19 188 GLY A N 1
ATOM 1392 C CA . GLY A 1 188 ? 16.288 4.181 -6.030 1.00 41.19 188 GLY A CA 1
ATOM 1393 C C . GLY A 1 188 ? 15.109 4.808 -6.776 1.00 41.19 188 GLY A C 1
ATOM 1394 O O . GLY A 1 188 ? 15.220 5.250 -7.918 1.00 41.19 188 GLY A O 1
ATOM 1395 N N . GLY A 1 189 ? 13.977 4.906 -6.074 1.00 42.00 189 GLY A N 1
ATOM 1396 C CA . GLY A 1 189 ? 12.909 5.870 -6.359 1.00 42.00 189 GLY A CA 1
ATOM 1397 C C . GLY A 1 189 ? 11.779 5.421 -7.285 1.00 42.00 189 GLY A C 1
ATOM 1398 O O . GLY A 1 189 ? 10.858 6.205 -7.501 1.00 42.00 189 GLY A O 1
ATOM 1399 N N . THR A 1 190 ? 11.787 4.192 -7.813 1.00 38.91 190 THR A N 1
ATOM 1400 C CA . THR A 1 190 ? 10.689 3.719 -8.675 1.00 38.91 190 THR A CA 1
ATOM 1401 C C . THR A 1 190 ? 10.183 2.337 -8.270 1.00 38.91 190 THR A C 1
ATOM 1403 O O . THR A 1 190 ? 10.960 1.420 -8.016 1.00 38.91 190 THR A O 1
ATOM 1406 N N . TRP A 1 191 ? 8.861 2.215 -8.214 1.00 42.41 191 TRP A N 1
ATOM 1407 C CA . TRP A 1 191 ? 8.114 1.101 -7.648 1.00 42.41 191 TRP A CA 1
ATOM 1408 C C . TRP A 1 191 ? 7.182 0.546 -8.740 1.00 42.41 191 TRP A C 1
ATOM 1410 O O . TRP A 1 191 ? 6.870 1.226 -9.715 1.00 42.41 191 TRP A O 1
ATOM 1420 N N . TRP A 1 192 ? 6.703 -0.691 -8.654 1.00 49.28 192 TRP A N 1
ATOM 1421 C CA . TRP A 1 192 ? 5.815 -1.246 -9.693 1.00 49.28 192 TRP A CA 1
ATOM 1422 C C . TRP A 1 192 ? 4.734 -2.105 -9.061 1.00 49.28 192 TRP A C 1
ATOM 1424 O O . TRP A 1 192 ? 4.938 -2.679 -7.997 1.00 49.28 192 TRP A O 1
ATOM 1434 N N . THR A 1 193 ? 3.587 -2.221 -9.726 1.00 35.53 193 THR A N 1
ATOM 1435 C CA . THR A 1 193 ? 2.527 -3.148 -9.325 1.00 35.53 193 THR A CA 1
ATOM 1436 C C . THR A 1 193 ? 2.400 -4.262 -10.351 1.00 35.53 193 THR A C 1
ATOM 1438 O O . THR A 1 193 ? 2.132 -4.032 -11.533 1.00 35.53 193 THR A O 1
ATOM 1441 N N . TRP A 1 194 ? 2.487 -5.489 -9.861 1.00 38.12 194 TRP A N 1
ATOM 1442 C CA . TRP A 1 194 ? 2.196 -6.708 -10.590 1.00 38.12 194 TRP A CA 1
ATOM 1443 C C . TRP A 1 194 ? 0.816 -7.231 -10.198 1.00 38.12 194 TRP A C 1
ATOM 1445 O O . TRP A 1 194 ? 0.528 -7.440 -9.021 1.00 38.12 194 TRP A O 1
ATOM 1455 N N . VAL A 1 195 ? -0.036 -7.511 -11.187 1.00 36.16 195 VAL A N 1
ATOM 1456 C CA . VAL A 1 195 ? -1.203 -8.375 -10.965 1.00 36.16 195 VAL A CA 1
ATOM 1457 C C . VAL A 1 195 ? -0.815 -9.793 -11.330 1.00 36.16 195 VAL A C 1
ATOM 1459 O O . VAL A 1 195 ? -0.464 -10.073 -12.480 1.00 36.16 195 VAL A O 1
ATOM 1462 N N . LEU A 1 196 ? -0.887 -10.685 -10.347 1.00 39.84 196 LEU A N 1
ATOM 1463 C CA . LEU A 1 196 ? -0.519 -12.079 -10.513 1.00 39.84 196 LEU A CA 1
ATOM 1464 C C . LEU A 1 196 ? -1.622 -12.765 -11.325 1.00 39.84 196 LEU A C 1
ATOM 1466 O O . LEU A 1 196 ? -2.746 -12.921 -10.860 1.00 39.84 196 LEU A O 1
ATOM 1470 N N . ARG A 1 197 ? -1.335 -13.151 -12.574 1.00 32.53 197 ARG A N 1
ATOM 1471 C CA . ARG A 1 197 ? -2.266 -13.951 -13.386 1.00 32.53 197 ARG A CA 1
ATOM 1472 C C . ARG A 1 197 ? -1.889 -15.432 -13.330 1.00 32.53 197 ARG A C 1
ATOM 1474 O O . ARG A 1 197 ? -0.788 -15.770 -13.761 1.00 32.53 197 ARG A O 1
ATOM 1481 N N . PRO A 1 198 ? -2.810 -16.341 -12.973 1.00 29.27 198 PRO A N 1
ATOM 1482 C CA . PRO A 1 198 ? -2.668 -17.735 -13.360 1.00 29.27 198 PRO A CA 1
ATOM 1483 C C . PRO A 1 198 ? -2.940 -17.846 -14.870 1.00 29.27 198 PRO A C 1
ATOM 1485 O O . PRO A 1 198 ? -4.030 -17.516 -15.337 1.00 29.27 198 PRO A O 1
ATOM 1488 N N . ARG A 1 199 ? -1.958 -18.283 -15.669 1.00 32.62 199 ARG A N 1
ATOM 1489 C CA . ARG A 1 199 ? -2.175 -18.601 -17.091 1.00 32.62 199 ARG A CA 1
ATOM 1490 C C . ARG A 1 199 ? -1.803 -20.047 -17.356 1.00 32.62 199 ARG A C 1
ATOM 1492 O O . ARG A 1 199 ? -0.624 -20.385 -17.396 1.00 32.62 199 ARG A O 1
ATOM 1499 N N . GLY A 1 200 ? -2.817 -20.882 -17.580 1.00 32.62 200 GLY A N 1
ATOM 1500 C CA . GLY A 1 200 ? -2.610 -22.304 -17.815 1.00 32.62 200 GLY A CA 1
ATOM 1501 C C . GLY A 1 200 ? -1.941 -22.982 -16.622 1.00 32.62 200 GLY A C 1
ATOM 1502 O O . GLY A 1 200 ? -1.527 -22.372 -15.641 1.00 32.62 200 GLY A O 1
ATOM 1503 N N . SER A 1 201 ? -1.864 -24.294 -16.667 1.00 31.39 201 SER A N 1
ATOM 1504 C CA . SER A 1 201 ? -1.613 -25.088 -15.476 1.00 31.39 201 SER A CA 1
ATOM 1505 C C . SER A 1 201 ? -0.145 -25.240 -15.063 1.00 31.39 201 SER A C 1
ATOM 1507 O O . SER A 1 201 ? 0.255 -26.282 -14.542 1.00 31.39 201 SER A O 1
ATOM 1509 N N . ARG A 1 202 ? 0.652 -24.202 -15.333 1.00 30.47 202 ARG A N 1
ATOM 1510 C CA . ARG A 1 202 ? 2.095 -24.115 -15.094 1.00 30.47 202 ARG A CA 1
ATOM 1511 C C . ARG A 1 202 ? 2.486 -22.649 -14.883 1.00 30.47 202 ARG A C 1
ATOM 1513 O O . ARG A 1 202 ? 3.079 -22.062 -15.779 1.00 30.47 202 ARG A O 1
ATOM 1520 N N . GLY A 1 203 ? 2.102 -22.058 -13.746 1.00 29.75 203 GLY A N 1
ATOM 1521 C CA . GLY A 1 203 ? 2.413 -20.667 -13.381 1.00 29.75 203 GLY A CA 1
ATOM 1522 C C . GLY A 1 203 ? 3.862 -20.303 -13.710 1.00 29.75 203 GLY A C 1
ATOM 1523 O O . GLY A 1 203 ? 4.780 -20.753 -13.032 1.00 29.75 203 GLY A O 1
ATOM 1524 N N . CYS A 1 204 ? 4.048 -19.567 -14.808 1.00 23.67 204 CYS A N 1
ATOM 1525 C CA . CYS A 1 204 ? 5.348 -19.285 -15.398 1.00 23.67 204 CYS A CA 1
ATOM 1526 C C . CYS A 1 204 ? 5.572 -17.775 -15.371 1.00 23.67 204 CYS A C 1
ATOM 1528 O O . CYS A 1 204 ? 4.776 -17.002 -15.908 1.00 23.67 204 CYS A O 1
ATOM 1530 N N . TRP A 1 205 ? 6.656 -17.395 -14.705 1.00 39.75 205 TRP A N 1
ATOM 1531 C CA . TRP A 1 205 ? 7.009 -16.040 -14.303 1.00 39.75 205 TRP A CA 1
ATOM 1532 C C . TRP A 1 205 ? 8.156 -15.532 -15.183 1.00 39.75 205 TRP A C 1
ATOM 1534 O O . TRP A 1 205 ? 9.022 -16.316 -15.578 1.00 39.75 205 TRP A O 1
ATOM 1544 N N . ARG A 1 206 ? 8.197 -14.233 -15.501 1.00 24.84 206 ARG A N 1
ATOM 1545 C CA . ARG A 1 206 ? 9.357 -13.624 -16.169 1.00 24.84 206 ARG A CA 1
ATOM 1546 C C . ARG A 1 206 ? 9.635 -12.249 -15.577 1.00 24.84 206 ARG A C 1
ATOM 1548 O O . ARG A 1 206 ? 8.873 -11.320 -15.806 1.00 24.84 206 ARG A O 1
ATOM 1555 N N . LEU A 1 207 ? 10.741 -12.135 -14.846 1.00 31.52 207 LEU A N 1
ATOM 1556 C CA . LEU A 1 207 ? 11.283 -10.865 -14.370 1.00 31.52 207 LEU A CA 1
ATOM 1557 C C . LEU A 1 207 ? 12.542 -10.543 -15.183 1.00 31.52 207 LEU A C 1
ATOM 1559 O O . LEU A 1 207 ? 13.439 -11.379 -15.296 1.00 31.52 207 LEU A O 1
ATOM 1563 N N . GLN A 1 208 ? 12.607 -9.352 -15.778 1.00 24.36 208 GLN A N 1
ATOM 1564 C CA . GLN A 1 208 ? 13.751 -8.905 -16.574 1.00 24.36 208 GLN A CA 1
ATOM 1565 C C . GLN A 1 208 ? 14.226 -7.549 -16.034 1.00 24.36 208 GLN A C 1
ATOM 1567 O O . GLN A 1 208 ? 13.478 -6.578 -16.057 1.00 24.36 208 GLN A O 1
ATOM 1572 N N . ARG A 1 209 ? 15.460 -7.482 -15.508 1.00 28.92 209 ARG A N 1
ATOM 1573 C CA . ARG A 1 209 ? 16.095 -6.232 -15.046 1.00 28.92 209 ARG A CA 1
ATOM 1574 C C . ARG A 1 209 ? 16.820 -5.565 -16.226 1.00 28.92 209 ARG A C 1
ATOM 1576 O O . ARG A 1 209 ? 17.718 -6.173 -16.803 1.00 28.92 209 ARG A O 1
ATOM 1583 N N . GLY A 1 210 ? 16.449 -4.333 -16.581 1.00 25.95 210 GLY A N 1
ATOM 1584 C CA . GLY A 1 210 ? 17.111 -3.506 -17.610 1.00 25.95 210 GLY A CA 1
ATOM 1585 C C . GLY A 1 210 ? 17.577 -2.156 -17.047 1.00 25.95 210 GLY A C 1
ATOM 1586 O O . GLY A 1 210 ? 17.100 -1.755 -15.993 1.00 25.95 210 GLY A O 1
ATOM 1587 N N . ARG A 1 211 ? 18.523 -1.463 -17.704 1.00 26.00 211 ARG A N 1
ATOM 1588 C CA . ARG A 1 211 ? 19.037 -0.120 -17.336 1.00 26.00 211 ARG A CA 1
ATOM 1589 C C . ARG A 1 211 ? 18.551 0.932 -18.339 1.00 26.00 211 ARG A C 1
ATOM 1591 O O . ARG A 1 211 ? 18.600 0.667 -19.532 1.00 26.00 211 ARG A O 1
ATOM 1598 N N . GLY A 1 212 ? 18.181 2.119 -17.840 1.00 35.59 212 GLY A N 1
ATOM 1599 C CA . GLY A 1 212 ? 17.622 3.226 -18.630 1.00 35.59 212 GLY A CA 1
ATOM 1600 C C . GLY A 1 212 ? 16.168 2.961 -19.029 1.00 35.59 212 GLY A C 1
ATOM 1601 O O . GLY A 1 212 ? 15.838 1.841 -19.395 1.00 35.59 212 GLY A O 1
ATOM 1602 N N . TRP A 1 213 ? 15.279 3.953 -18.902 1.00 41.53 213 TRP A N 1
ATOM 1603 C CA . TRP A 1 213 ? 13.915 3.894 -19.451 1.00 41.53 213 TRP A CA 1
ATOM 1604 C C . TRP A 1 213 ? 13.129 2.649 -18.974 1.00 41.53 213 TRP A C 1
ATOM 1606 O O . TRP A 1 213 ? 12.264 2.114 -19.664 1.00 41.53 213 TRP A O 1
ATOM 1616 N N . LYS A 1 214 ? 13.438 2.199 -17.745 1.00 54.88 214 LYS A N 1
ATOM 1617 C CA . LYS A 1 214 ? 13.018 0.918 -17.156 1.00 54.88 214 LYS A CA 1
ATOM 1618 C C . LYS A 1 214 ? 11.498 0.773 -17.021 1.00 54.88 214 LYS A C 1
ATOM 1620 O O . LYS A 1 214 ? 10.990 -0.331 -16.946 1.00 54.88 214 LYS A O 1
ATOM 1625 N N . THR A 1 215 ? 10.761 1.877 -16.980 1.00 59.47 215 THR A N 1
ATOM 1626 C CA . THR A 1 215 ? 9.318 1.904 -16.703 1.00 59.47 215 THR A CA 1
ATOM 1627 C C . THR A 1 215 ? 8.508 1.120 -17.747 1.00 59.47 215 THR A C 1
ATOM 1629 O O . THR A 1 215 ? 7.643 0.325 -17.379 1.00 59.47 215 THR A O 1
ATOM 1632 N N . LEU A 1 216 ? 8.823 1.267 -19.039 1.00 62.31 216 LEU A N 1
ATOM 1633 C CA . LEU A 1 216 ? 8.141 0.540 -20.118 1.00 62.31 216 LEU A CA 1
ATOM 1634 C C . LEU A 1 216 ? 8.443 -0.963 -20.094 1.00 62.31 216 LEU A C 1
ATOM 1636 O O . LEU A 1 216 ? 7.533 -1.762 -20.318 1.00 62.31 216 LEU A O 1
ATOM 1640 N N . SER A 1 217 ? 9.668 -1.366 -19.741 1.00 68.81 217 SER A N 1
ATOM 1641 C CA . SER A 1 217 ? 10.043 -2.785 -19.731 1.00 68.81 217 SER A CA 1
ATOM 1642 C C . SER A 1 217 ? 9.295 -3.592 -18.664 1.00 68.81 217 SER A C 1
ATOM 1644 O O . SER A 1 217 ? 9.043 -4.779 -18.864 1.00 68.81 217 SER A O 1
ATOM 1646 N N . TYR A 1 218 ? 8.842 -2.966 -17.571 1.00 71.50 218 TYR A N 1
ATOM 1647 C CA . TYR A 1 218 ? 7.956 -3.630 -16.606 1.00 71.50 218 TYR A CA 1
ATOM 1648 C C . TYR A 1 218 ? 6.561 -3.887 -17.177 1.00 71.50 218 TYR A C 1
ATOM 1650 O O . TYR A 1 218 ? 5.996 -4.962 -16.967 1.00 71.50 218 TYR A O 1
ATOM 1658 N N . LEU A 1 219 ? 6.013 -2.933 -17.936 1.00 74.25 219 LEU A N 1
ATOM 1659 C CA . LEU A 1 219 ? 4.727 -3.107 -18.616 1.00 74.25 219 LEU A CA 1
ATOM 1660 C C . LEU A 1 219 ? 4.824 -4.189 -19.701 1.00 74.25 219 LEU A C 1
ATOM 1662 O O . LEU A 1 219 ? 3.922 -5.018 -19.818 1.00 74.25 219 LEU A O 1
ATOM 1666 N N . GLU A 1 220 ? 5.930 -4.225 -20.447 1.00 74.00 220 GLU A N 1
ATOM 1667 C CA . GLU A 1 220 ? 6.236 -5.286 -21.419 1.00 74.00 220 GLU A CA 1
ATOM 1668 C C . GLU A 1 220 ? 6.393 -6.659 -20.751 1.00 74.00 220 GLU A C 1
ATOM 1670 O O . GLU A 1 220 ? 5.925 -7.668 -21.278 1.00 74.00 220 GLU A O 1
ATOM 1675 N N . ALA A 1 221 ? 6.989 -6.704 -19.557 1.00 68.88 221 ALA A N 1
ATOM 1676 C CA . ALA A 1 221 ? 7.111 -7.918 -18.755 1.00 68.88 221 ALA A CA 1
ATOM 1677 C C . ALA A 1 221 ? 5.782 -8.365 -18.109 1.00 68.88 221 ALA A C 1
ATOM 1679 O O . ALA A 1 221 ? 5.691 -9.486 -17.606 1.00 68.88 221 ALA A O 1
ATOM 1680 N N . GLY A 1 222 ? 4.732 -7.538 -18.170 1.00 77.06 222 GLY A N 1
ATOM 1681 C CA . GLY A 1 222 ? 3.366 -7.906 -17.794 1.00 77.06 222 GLY A CA 1
ATOM 1682 C C . GLY A 1 222 ? 2.803 -7.211 -16.553 1.00 77.06 222 GLY A C 1
ATOM 1683 O O . GLY A 1 222 ? 1.701 -7.576 -16.126 1.00 77.06 222 GLY A O 1
ATOM 1684 N N . ALA A 1 223 ? 3.503 -6.219 -15.992 1.00 78.81 223 ALA A N 1
ATOM 1685 C CA . ALA A 1 223 ? 2.968 -5.366 -14.933 1.00 78.81 223 ALA A CA 1
ATOM 1686 C C . ALA A 1 223 ? 1.691 -4.648 -15.406 1.00 78.81 223 ALA A C 1
ATOM 1688 O O . ALA A 1 223 ? 1.558 -4.279 -16.577 1.00 78.81 223 ALA A O 1
ATOM 1689 N N . THR A 1 224 ? 0.726 -4.449 -14.505 1.00 84.31 224 THR A N 1
ATOM 1690 C CA . THR A 1 224 ? -0.499 -3.702 -14.844 1.00 84.31 224 THR A CA 1
ATOM 1691 C C . THR A 1 224 ? -0.278 -2.207 -14.780 1.00 84.31 224 THR A C 1
ATOM 1693 O O . THR A 1 224 ? -0.806 -1.486 -15.624 1.00 84.31 224 THR A O 1
ATOM 1696 N N . THR A 1 225 ? 0.502 -1.757 -13.799 1.00 86.12 225 THR A N 1
ATOM 1697 C CA . THR A 1 225 ? 0.854 -0.353 -13.604 1.00 86.12 225 THR A CA 1
ATOM 1698 C C . THR A 1 225 ? 2.266 -0.208 -13.064 1.00 86.12 225 THR A C 1
ATOM 1700 O O . THR A 1 225 ? 2.760 -1.053 -12.317 1.00 86.12 225 THR A O 1
ATOM 1703 N N . VAL A 1 226 ? 2.879 0.924 -13.375 1.00 83.12 226 VAL A N 1
ATOM 1704 C CA . VAL A 1 226 ? 4.179 1.351 -12.851 1.00 83.12 226 VAL A CA 1
ATOM 1705 C C . VAL A 1 226 ? 3.953 2.395 -11.762 1.00 83.12 226 VAL A C 1
ATOM 1707 O O . VAL A 1 226 ? 3.284 3.392 -12.012 1.00 83.12 226 VAL A O 1
ATOM 1710 N N . TYR A 1 227 ? 4.469 2.163 -10.556 1.00 83.38 227 TYR A N 1
ATOM 1711 C CA . TYR A 1 227 ? 4.280 3.028 -9.393 1.00 83.38 227 TYR A CA 1
ATOM 1712 C C . TYR A 1 227 ? 5.428 4.025 -9.222 1.00 83.38 227 TYR A C 1
ATOM 1714 O O . TYR A 1 227 ? 6.539 3.687 -8.834 1.00 83.38 227 TYR A O 1
ATOM 1722 N N . ILE A 1 228 ? 5.169 5.298 -9.478 1.00 80.00 228 ILE A N 1
ATOM 1723 C CA . ILE A 1 228 ? 6.225 6.308 -9.398 1.00 80.00 228 ILE A CA 1
ATOM 1724 C C . ILE A 1 228 ? 6.028 7.113 -8.120 1.00 80.00 228 ILE A C 1
ATOM 1726 O O . ILE A 1 228 ? 4.972 7.702 -7.892 1.00 80.00 228 ILE A O 1
ATOM 1730 N N . LEU A 1 229 ? 7.045 7.113 -7.260 1.00 71.00 229 LEU A N 1
ATOM 1731 C CA . LEU A 1 229 ? 7.045 7.897 -6.032 1.00 71.00 229 LEU A CA 1
ATOM 1732 C C . LEU A 1 229 ? 7.883 9.138 -6.263 1.00 71.00 229 LEU A C 1
ATOM 1734 O O . LEU A 1 229 ? 8.966 9.078 -6.839 1.00 71.00 229 LEU A O 1
ATOM 1738 N N . ALA A 1 230 ? 7.398 10.276 -5.776 1.00 70.69 230 ALA A N 1
ATOM 1739 C CA . ALA A 1 230 ? 8.261 11.440 -5.703 1.00 70.69 230 ALA A CA 1
ATOM 1740 C C . ALA A 1 230 ? 9.389 11.168 -4.687 1.00 70.69 230 ALA A C 1
ATOM 1742 O O . ALA A 1 230 ? 9.200 10.377 -3.754 1.00 70.69 230 ALA A O 1
ATOM 1743 N N . PRO A 1 231 ? 10.540 11.843 -4.798 1.00 68.00 231 PRO A N 1
ATOM 1744 C CA . PRO A 1 231 ? 11.598 11.753 -3.796 1.00 68.00 231 PRO A CA 1
ATOM 1745 C C . PRO A 1 231 ? 11.086 12.082 -2.383 1.00 68.00 231 PRO A C 1
ATOM 1747 O O . PRO A 1 231 ? 10.098 12.817 -2.259 1.00 68.00 231 PRO A O 1
ATOM 1750 N N . PRO A 1 232 ? 11.716 11.568 -1.312 1.00 66.12 232 PRO A N 1
ATOM 1751 C CA . PRO A 1 232 ? 11.355 11.928 0.058 1.00 66.12 232 PRO A CA 1
ATOM 1752 C C . PRO A 1 232 ? 11.272 13.451 0.249 1.00 66.12 232 PRO A C 1
ATOM 1754 O O . PRO A 1 232 ? 12.124 14.191 -0.236 1.00 66.12 232 PRO A O 1
ATOM 1757 N N . GLY A 1 233 ? 10.211 13.923 0.910 1.00 66.31 233 GLY A N 1
ATOM 1758 C CA . GLY A 1 233 ? 9.986 15.350 1.180 1.00 66.31 233 GLY A CA 1
ATOM 1759 C C . GLY A 1 233 ? 9.514 16.204 -0.006 1.00 66.31 233 GLY A C 1
ATOM 1760 O O . GLY A 1 233 ? 9.210 17.374 0.192 1.00 66.31 233 GLY A O 1
ATOM 1761 N N . GLN A 1 234 ? 9.412 15.651 -1.219 1.00 70.56 234 GLN A N 1
ATOM 1762 C CA . GLN A 1 234 ? 8.979 16.392 -2.414 1.00 70.56 234 GLN A CA 1
ATOM 1763 C C . GLN A 1 234 ? 7.546 16.035 -2.835 1.00 70.56 234 GLN A C 1
ATOM 1765 O O . GLN A 1 234 ? 6.983 15.040 -2.383 1.00 70.56 234 GLN A O 1
ATOM 1770 N N . LEU A 1 235 ? 6.943 16.815 -3.728 1.00 78.88 235 LEU A N 1
ATOM 1771 C CA . LEU A 1 235 ? 5.644 16.518 -4.341 1.00 78.88 235 LEU A CA 1
ATOM 1772 C C . LEU A 1 235 ? 5.798 16.501 -5.863 1.00 78.88 235 LEU A C 1
ATOM 1774 O O . LEU A 1 235 ? 6.633 17.217 -6.415 1.00 78.88 235 LEU A O 1
ATOM 1778 N N . MET A 1 236 ? 5.012 15.671 -6.552 1.00 81.88 236 MET A N 1
ATOM 1779 C CA . MET A 1 236 ? 4.998 15.693 -8.015 1.00 81.88 236 MET A CA 1
ATOM 1780 C C . MET A 1 236 ? 4.145 16.854 -8.515 1.00 81.88 236 MET A C 1
ATOM 1782 O O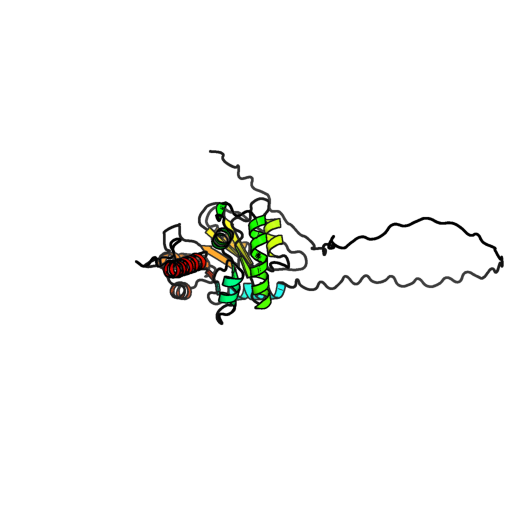 . MET A 1 236 ? 2.968 16.952 -8.173 1.00 81.88 236 MET A O 1
ATOM 1786 N N . GLY A 1 237 ? 4.725 17.692 -9.372 1.00 87.06 237 GLY A N 1
ATOM 1787 C CA . GLY A 1 237 ? 3.984 18.728 -10.085 1.00 87.06 237 GLY A CA 1
ATOM 1788 C C . GLY A 1 237 ? 3.137 18.158 -11.225 1.00 87.06 237 GLY A C 1
ATOM 1789 O O . GLY A 1 237 ? 3.483 17.144 -11.836 1.00 87.06 237 GLY A O 1
ATOM 1790 N N . GLU A 1 238 ? 2.053 18.855 -11.564 1.00 92.06 238 GLU A N 1
ATOM 1791 C CA . GLU A 1 238 ? 1.102 18.444 -12.605 1.00 92.06 238 GLU A CA 1
ATOM 1792 C C . GLU A 1 238 ? 1.774 18.151 -13.957 1.00 92.06 238 GLU A C 1
ATOM 1794 O O . GLU A 1 238 ? 1.523 17.110 -14.564 1.00 92.06 238 GLU A O 1
ATOM 1799 N N . GLY A 1 239 ? 2.669 19.034 -14.417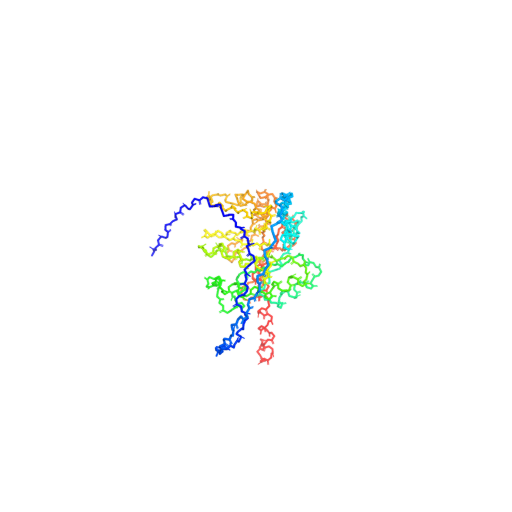 1.00 90.00 239 GLY A N 1
ATOM 1800 C CA . GLY A 1 239 ? 3.364 18.867 -15.699 1.00 90.00 239 GLY A CA 1
ATOM 1801 C C . GLY A 1 239 ? 4.206 17.588 -15.765 1.00 90.00 239 GLY A C 1
ATOM 1802 O O . GLY A 1 239 ? 4.236 16.915 -16.795 1.00 90.00 239 GLY A O 1
ATOM 1803 N N . HIS A 1 240 ? 4.823 17.201 -14.644 1.00 85.25 240 HIS A N 1
ATOM 1804 C CA . HIS A 1 240 ? 5.567 15.948 -14.539 1.00 85.25 240 HIS A CA 1
ATOM 1805 C C . HIS A 1 240 ? 4.618 14.743 -14.634 1.00 85.25 240 HIS A C 1
ATOM 1807 O O . HIS A 1 240 ? 4.885 13.803 -15.382 1.00 85.25 240 HIS A O 1
ATOM 1813 N N . VAL A 1 241 ? 3.480 14.785 -13.931 1.00 88.69 241 VAL A N 1
ATOM 1814 C CA . VAL A 1 241 ? 2.473 13.714 -13.983 1.00 88.69 241 VAL A CA 1
ATOM 1815 C C . VAL A 1 241 ? 1.913 13.546 -15.396 1.00 88.69 241 VAL A C 1
ATOM 1817 O O . VAL A 1 241 ? 1.845 12.419 -15.880 1.00 88.69 241 VAL A O 1
ATOM 1820 N N . ARG A 1 242 ? 1.586 14.642 -16.099 1.00 92.88 242 ARG A N 1
ATOM 1821 C CA . ARG A 1 242 ? 1.114 14.591 -17.497 1.00 92.88 242 ARG A CA 1
ATOM 1822 C C . ARG A 1 242 ? 2.108 13.880 -18.408 1.00 92.88 242 ARG A C 1
ATOM 1824 O O . ARG A 1 242 ? 1.706 13.032 -19.202 1.00 92.88 242 ARG A O 1
ATOM 1831 N N . LYS A 1 243 ? 3.397 14.199 -18.267 1.00 88.38 243 LYS A N 1
ATOM 1832 C CA . LYS A 1 243 ? 4.467 13.575 -19.048 1.00 88.38 243 LYS A CA 1
ATOM 1833 C C . LYS A 1 243 ? 4.528 12.063 -18.808 1.00 88.38 243 LYS A C 1
ATOM 1835 O O . LYS A 1 243 ? 4.463 11.299 -19.764 1.00 88.38 243 LYS A O 1
ATOM 1840 N N . ILE A 1 244 ? 4.558 11.635 -17.547 1.00 84.88 244 ILE A N 1
ATOM 1841 C CA . ILE A 1 244 ? 4.602 10.212 -17.184 1.00 84.88 244 ILE A CA 1
ATOM 1842 C C . ILE A 1 244 ? 3.362 9.456 -17.680 1.00 84.88 244 ILE A C 1
ATOM 1844 O O . ILE A 1 244 ? 3.477 8.346 -18.202 1.00 84.88 244 ILE A O 1
ATOM 1848 N N . VAL A 1 245 ? 2.167 10.027 -17.500 1.00 88.38 245 VAL A N 1
ATOM 1849 C CA . VAL A 1 245 ? 0.916 9.408 -17.961 1.00 88.38 245 VAL A CA 1
ATOM 1850 C C . VAL A 1 245 ? 0.957 9.201 -19.469 1.00 88.38 245 VAL A C 1
ATOM 1852 O O . VAL A 1 245 ? 0.623 8.108 -19.928 1.00 88.38 245 VAL A O 1
ATOM 1855 N N . ALA A 1 246 ? 1.378 10.214 -20.230 1.00 89.38 246 ALA A N 1
ATOM 1856 C CA . ALA A 1 246 ? 1.500 10.111 -21.679 1.00 89.38 246 ALA A CA 1
ATOM 1857 C C . ALA A 1 246 ? 2.503 9.016 -22.080 1.00 89.38 246 ALA A C 1
ATOM 1859 O O . ALA A 1 246 ? 2.184 8.163 -22.905 1.00 89.38 246 ALA A O 1
ATOM 1860 N N . GLU A 1 247 ? 3.675 8.988 -21.443 1.00 85.62 247 GLU A N 1
ATOM 1861 C CA . GLU A 1 247 ? 4.733 8.008 -21.720 1.00 85.62 247 GLU A CA 1
ATOM 1862 C C . GLU A 1 247 ? 4.312 6.560 -21.420 1.00 85.62 247 GLU A C 1
ATOM 1864 O O . GLU A 1 247 ? 4.692 5.641 -22.143 1.00 85.62 247 GLU A O 1
ATOM 1869 N N . LEU A 1 248 ? 3.508 6.333 -20.377 1.00 82.44 248 LEU A N 1
ATOM 1870 C CA . LEU A 1 248 ? 3.095 4.990 -19.942 1.00 82.44 248 LEU A CA 1
ATOM 1871 C C . LEU A 1 248 ? 1.694 4.586 -20.424 1.00 82.44 248 LEU A C 1
ATOM 1873 O O . LEU A 1 248 ? 1.183 3.523 -20.047 1.00 82.44 248 LEU A O 1
ATOM 1877 N N . GLY A 1 249 ? 1.064 5.418 -21.259 1.00 88.25 249 GLY A N 1
ATOM 1878 C CA . GLY A 1 249 ? -0.296 5.202 -21.750 1.00 88.25 249 GLY A CA 1
ATOM 1879 C C . GLY A 1 249 ? -1.311 5.082 -20.610 1.00 88.25 249 GLY A C 1
ATOM 1880 O O . GLY A 1 249 ? -2.142 4.177 -20.614 1.00 88.25 249 GLY A O 1
ATOM 1881 N N . GLY A 1 250 ? -1.174 5.917 -19.577 1.00 87.69 250 GLY A N 1
ATOM 1882 C CA . GLY A 1 250 ? -2.048 5.948 -18.400 1.00 87.69 250 GLY A CA 1
ATOM 1883 C C . GLY A 1 250 ? -1.817 4.848 -17.363 1.00 87.69 250 GLY A C 1
ATOM 1884 O O . GLY A 1 250 ? -2.341 4.947 -16.256 1.00 87.69 250 GLY A O 1
ATOM 1885 N N . ARG A 1 251 ? -0.988 3.831 -17.645 1.00 87.62 251 ARG A N 1
ATOM 1886 C CA . ARG A 1 251 ? -0.716 2.686 -16.747 1.00 87.62 251 ARG A CA 1
ATOM 1887 C C . ARG A 1 251 ? 0.251 3.030 -15.612 1.00 87.62 251 ARG A C 1
ATOM 1889 O O . ARG A 1 251 ? 1.268 2.373 -15.390 1.00 87.62 251 ARG A O 1
ATOM 1896 N N . VAL A 1 252 ? -0.099 4.073 -14.879 1.00 85.62 252 VAL A N 1
ATOM 1897 C CA . VAL A 1 252 ? 0.673 4.647 -13.785 1.00 85.62 252 VAL A CA 1
ATOM 1898 C C . VAL A 1 252 ? -0.084 4.414 -12.485 1.00 85.62 252 VAL A C 1
ATOM 1900 O O . VAL A 1 252 ? -1.301 4.590 -12.425 1.00 85.62 252 VAL A O 1
ATOM 1903 N N . ASN A 1 253 ? 0.646 4.013 -11.453 1.00 89.56 253 ASN A N 1
ATOM 1904 C CA . ASN A 1 253 ? 0.243 4.153 -10.068 1.00 89.56 253 ASN A CA 1
ATOM 1905 C C . ASN A 1 253 ? 0.959 5.385 -9.498 1.00 89.56 253 ASN A C 1
ATOM 1907 O O . ASN A 1 253 ? 2.151 5.555 -9.744 1.00 89.56 253 ASN A O 1
ATOM 1911 N N . LEU A 1 254 ? 0.264 6.244 -8.758 1.00 86.62 254 LEU A N 1
ATOM 1912 C CA . LEU A 1 254 ? 0.856 7.391 -8.064 1.00 86.62 254 LEU A CA 1
ATOM 1913 C C . LEU A 1 254 ? 0.290 7.507 -6.652 1.00 86.62 254 LEU A C 1
ATOM 1915 O O . LEU A 1 254 ? -0.810 7.032 -6.375 1.00 86.62 254 LEU A O 1
ATOM 1919 N N . ALA A 1 255 ? 1.034 8.184 -5.777 1.00 84.75 255 ALA A N 1
ATOM 1920 C CA . ALA A 1 255 ? 0.550 8.553 -4.458 1.00 84.75 255 ALA A CA 1
ATOM 1921 C C . ALA A 1 255 ? 0.596 10.070 -4.269 1.00 84.75 255 ALA A C 1
ATOM 1923 O O . ALA A 1 255 ? 1.679 10.649 -4.362 1.00 84.75 255 ALA A O 1
ATOM 1924 N N . PRO A 1 256 ? -0.543 10.717 -3.959 1.00 81.75 256 PRO A N 1
ATOM 1925 C CA . PRO A 1 256 ? -0.595 12.163 -3.769 1.00 81.75 256 PRO A CA 1
ATOM 1926 C C . PRO A 1 256 ? 0.186 12.640 -2.534 1.00 81.75 256 PRO A C 1
ATOM 1928 O O . PRO A 1 256 ? 0.500 13.818 -2.452 1.00 81.75 256 PRO A O 1
ATOM 1931 N N . ARG A 1 257 ? 0.518 11.731 -1.597 1.00 79.00 257 ARG A N 1
ATOM 1932 C CA . ARG A 1 257 ? 1.185 12.004 -0.308 1.00 79.00 257 ARG A CA 1
ATOM 1933 C C . ARG A 1 257 ? 0.608 13.219 0.414 1.00 79.00 257 ARG A C 1
ATOM 1935 O O . ARG A 1 257 ? 1.145 14.315 0.356 1.00 79.00 257 ARG A O 1
ATOM 1942 N N . TRP A 1 258 ? -0.481 12.994 1.138 1.00 84.81 258 TRP A N 1
ATOM 1943 C CA . TRP A 1 258 ? -1.218 14.062 1.815 1.00 84.81 258 TRP A CA 1
ATOM 1944 C C . TRP A 1 258 ? -0.960 14.130 3.329 1.00 84.81 258 TRP A C 1
ATOM 1946 O O . TRP A 1 258 ? -1.389 15.097 3.948 1.00 84.81 258 TRP A O 1
ATOM 1956 N N . VAL A 1 259 ? -0.228 13.166 3.912 1.00 89.44 259 VAL A N 1
ATOM 1957 C CA . VAL A 1 259 ? 0.158 13.140 5.341 1.00 89.44 259 VAL A CA 1
ATOM 1958 C C . VAL A 1 259 ? 1.645 12.826 5.490 1.00 89.44 259 VAL A C 1
ATOM 1960 O O . VAL A 1 259 ? 2.137 11.882 4.863 1.00 89.44 259 VAL A O 1
ATOM 1963 N N . LYS A 1 260 ? 2.337 13.619 6.312 1.00 89.38 260 LYS A N 1
ATOM 1964 C CA . LYS A 1 260 ? 3.740 13.464 6.719 1.00 89.38 260 LYS A CA 1
ATOM 1965 C C . LYS A 1 260 ? 3.878 12.462 7.879 1.00 89.38 260 LYS A C 1
ATOM 1967 O O . LYS A 1 260 ? 2.879 12.144 8.517 1.00 89.38 260 LYS A O 1
ATOM 1972 N N . PRO A 1 261 ? 5.097 11.987 8.199 1.00 91.00 261 PRO A N 1
ATOM 1973 C CA . PRO A 1 261 ? 5.313 11.078 9.329 1.00 91.00 261 PRO A CA 1
ATOM 1974 C C . PRO A 1 261 ? 4.842 11.604 10.694 1.00 91.00 261 PRO A C 1
ATOM 1976 O O . PRO A 1 261 ? 4.458 10.811 11.545 1.00 91.00 261 PRO A O 1
ATOM 1979 N N . ASP A 1 262 ? 4.826 12.924 10.891 1.00 90.69 262 ASP A N 1
ATOM 1980 C CA . ASP A 1 262 ? 4.312 13.581 12.105 1.00 90.69 262 ASP A CA 1
ATOM 1981 C C . ASP A 1 262 ? 2.772 13.703 12.141 1.00 90.69 262 ASP A C 1
ATOM 1983 O O . ASP A 1 262 ? 2.205 14.250 13.085 1.00 90.69 262 ASP A O 1
ATOM 1987 N N . GLY A 1 263 ? 2.078 13.218 11.106 1.00 91.19 2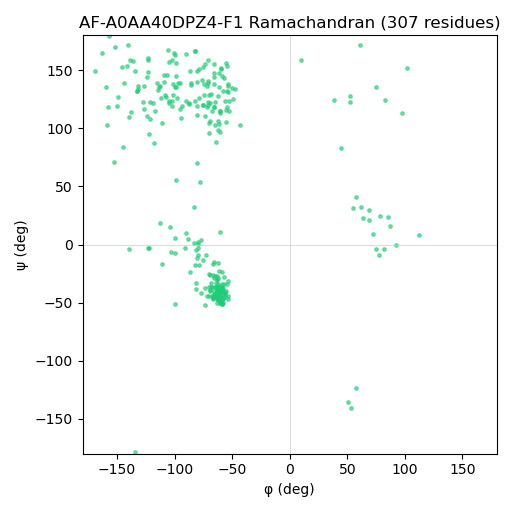63 GLY A N 1
ATOM 1988 C CA . GLY A 1 263 ? 0.628 13.321 10.959 1.0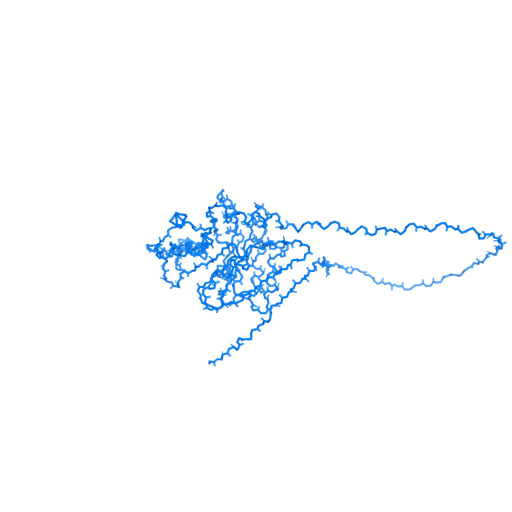0 91.19 263 GLY A CA 1
ATOM 1989 C C . GLY A 1 263 ? 0.128 14.659 10.404 1.00 91.19 263 GLY A C 1
ATOM 1990 O O . GLY A 1 263 ? -1.071 14.797 10.153 1.00 91.19 263 GLY A O 1
ATOM 1991 N N . SER A 1 264 ? 1.005 15.640 10.173 1.00 89.69 264 SER A N 1
ATOM 1992 C CA . SER A 1 264 ? 0.637 16.904 9.529 1.00 89.69 264 SER A CA 1
ATOM 1993 C C . SER A 1 264 ? 0.395 16.717 8.028 1.00 89.69 264 SER A C 1
ATOM 1995 O O . SER A 1 264 ? 0.904 15.787 7.394 1.00 89.69 264 SER A O 1
ATOM 1997 N N . LYS A 1 265 ? -0.407 17.602 7.426 1.00 88.75 265 LYS A N 1
ATOM 1998 C CA . LYS A 1 265 ? -0.707 17.532 5.992 1.00 88.75 265 LYS A CA 1
ATOM 1999 C C . LYS A 1 265 ? 0.425 18.131 5.155 1.00 88.75 265 LYS A C 1
ATOM 2001 O O . LYS A 1 265 ? 1.117 19.056 5.579 1.00 88.75 265 LYS A O 1
ATOM 2006 N N . PHE A 1 266 ? 0.611 17.603 3.949 1.00 84.00 266 PHE A N 1
ATOM 2007 C CA . PHE A 1 266 ? 1.385 18.302 2.921 1.00 84.00 266 PHE A CA 1
ATOM 2008 C C . PHE A 1 266 ? 0.546 19.433 2.315 1.00 84.00 266 PHE A C 1
ATOM 2010 O O . PHE A 1 266 ? -0.649 19.258 2.074 1.00 84.00 266 PHE A O 1
ATOM 2017 N N . GLU A 1 267 ? 1.180 20.568 2.029 1.00 85.56 267 GLU A N 1
ATOM 2018 C CA . GLU A 1 267 ? 0.557 21.701 1.339 1.00 85.56 267 GLU A CA 1
ATOM 2019 C C . GLU A 1 267 ? 0.913 21.690 -0.153 1.00 85.56 267 GLU A C 1
ATOM 2021 O O . GLU A 1 267 ? 2.011 21.286 -0.535 1.00 85.56 267 GLU A O 1
ATOM 2026 N N . GLY A 1 268 ? -0.022 22.116 -1.007 1.00 82.88 268 GLY A N 1
ATOM 2027 C CA . GLY A 1 268 ? 0.219 22.299 -2.447 1.00 82.88 268 GLY A CA 1
ATOM 2028 C C . GLY A 1 268 ? 0.356 21.017 -3.283 1.00 82.88 268 GLY A C 1
ATOM 2029 O O . GLY A 1 268 ? 0.716 21.094 -4.456 1.00 82.88 268 GLY A O 1
ATOM 2030 N N . GLY A 1 269 ? 0.079 19.841 -2.713 1.00 84.50 269 GLY A N 1
ATOM 2031 C CA . GLY A 1 269 ? 0.116 18.563 -3.431 1.00 84.50 269 GLY A CA 1
ATOM 2032 C C . GLY A 1 269 ? -1.117 18.306 -4.295 1.00 84.50 269 GLY A C 1
ATOM 2033 O O . GLY A 1 269 ? -2.220 18.745 -3.972 1.00 84.50 269 GLY A O 1
ATOM 2034 N N . LEU A 1 270 ? -0.938 17.542 -5.376 1.00 90.00 270 LEU A N 1
ATOM 2035 C CA . LEU A 1 270 ? -2.050 17.045 -6.190 1.00 90.00 270 LEU A CA 1
ATOM 2036 C C . LEU A 1 270 ? -2.965 16.156 -5.346 1.00 90.00 270 LEU A C 1
ATOM 2038 O O . LEU A 1 270 ? -2.493 15.275 -4.631 1.00 90.00 270 LEU A O 1
ATOM 2042 N N . THR A 1 271 ? -4.278 16.331 -5.464 1.00 91.00 271 THR A N 1
ATOM 2043 C CA . THR A 1 271 ? -5.248 15.452 -4.803 1.00 91.00 271 THR A CA 1
ATOM 2044 C C . THR A 1 271 ? -5.487 14.180 -5.618 1.00 91.00 271 THR A C 1
ATOM 2046 O O . THR A 1 271 ? -5.197 14.121 -6.815 1.00 91.00 271 THR A O 1
ATOM 2049 N N . SER A 1 272 ? -6.124 13.166 -5.020 1.00 90.44 272 SER A N 1
ATOM 2050 C CA . SER A 1 272 ? -6.614 12.008 -5.784 1.00 90.44 272 SER A CA 1
ATOM 2051 C C . SER A 1 272 ? -7.531 12.430 -6.940 1.00 90.44 272 SER A C 1
ATOM 2053 O O . SER A 1 272 ? -7.497 11.815 -8.001 1.00 90.44 272 SER A O 1
ATOM 2055 N N . ARG A 1 273 ? -8.314 13.506 -6.771 1.00 90.75 273 ARG A N 1
ATOM 2056 C CA . ARG A 1 273 ? -9.189 14.047 -7.821 1.00 90.75 273 ARG A CA 1
ATOM 2057 C C . ARG A 1 273 ? -8.391 14.632 -8.984 1.00 90.75 273 ARG A C 1
ATOM 2059 O O . ARG A 1 273 ? -8.814 14.496 -10.129 1.00 90.75 273 ARG A O 1
ATOM 2066 N N . ASP A 1 274 ? -7.254 15.257 -8.711 1.00 93.25 274 ASP A N 1
ATOM 2067 C CA . ASP A 1 274 ? -6.389 15.799 -9.758 1.00 93.25 274 ASP A CA 1
ATOM 2068 C C . ASP A 1 274 ? -5.696 14.667 -10.513 1.00 93.25 274 ASP A C 1
ATOM 2070 O O . ASP A 1 274 ? -5.746 14.632 -11.738 1.00 93.25 274 ASP A O 1
ATOM 2074 N N . LEU A 1 275 ? -5.174 13.663 -9.802 1.00 92.00 275 LEU A N 1
ATOM 2075 C CA . LEU A 1 275 ? -4.584 12.468 -10.416 1.00 92.00 275 LEU A CA 1
ATOM 2076 C C . LEU A 1 275 ? -5.584 11.701 -11.302 1.00 92.00 275 LEU A C 1
ATOM 2078 O O . LEU A 1 275 ? -5.210 11.228 -12.375 1.00 92.00 275 LEU A O 1
ATOM 2082 N N . VAL A 1 276 ? -6.863 11.636 -10.907 1.00 91.50 276 VAL A N 1
ATOM 2083 C CA . VAL A 1 276 ? -7.941 11.081 -11.746 1.00 91.50 276 VAL A CA 1
ATOM 2084 C C . VAL A 1 276 ? -8.060 11.848 -13.064 1.00 91.50 276 VAL A C 1
ATOM 2086 O O . VAL A 1 276 ? -8.057 11.235 -14.130 1.00 91.50 276 VAL A O 1
ATOM 2089 N N . LYS A 1 277 ? -8.135 13.186 -13.012 1.00 93.00 277 LYS A N 1
ATOM 2090 C CA . LYS A 1 277 ? -8.232 14.038 -14.215 1.00 93.00 277 LYS A CA 1
ATOM 2091 C C . LYS A 1 277 ? -7.004 13.913 -15.114 1.00 93.00 277 LYS A C 1
ATOM 2093 O O . LYS A 1 277 ? -7.105 14.102 -16.322 1.00 93.00 277 LYS A O 1
ATOM 2098 N N . LEU A 1 278 ? -5.852 13.616 -14.521 1.00 93.25 278 LEU A N 1
ATOM 2099 C CA . LEU A 1 278 ? -4.593 13.454 -15.232 1.00 93.25 278 LEU A CA 1
ATOM 2100 C C . LEU A 1 278 ? -4.449 12.087 -15.906 1.00 93.25 278 LEU A C 1
ATOM 2102 O O . LEU A 1 278 ? -3.469 11.906 -16.610 1.00 93.25 278 LEU A O 1
ATOM 2106 N N . GLY A 1 279 ? -5.399 11.156 -15.750 1.00 92.12 279 GLY A N 1
ATOM 2107 C CA . GLY A 1 279 ? -5.407 9.885 -16.486 1.00 92.12 279 GLY A CA 1
ATOM 2108 C C . GLY A 1 279 ? -4.573 8.769 -15.852 1.00 92.12 279 GLY A C 1
ATOM 2109 O O . GLY A 1 279 ? -4.141 7.850 -16.544 1.00 92.12 279 GLY A O 1
ATOM 2110 N N . VAL A 1 280 ? -4.333 8.843 -14.543 1.00 90.50 280 VAL A N 1
ATOM 2111 C CA . VAL A 1 280 ? -3.646 7.794 -13.775 1.00 90.50 280 VAL A CA 1
ATOM 2112 C C . VAL A 1 280 ? -4.553 6.557 -13.644 1.00 90.50 280 VAL A C 1
ATOM 2114 O O . VAL A 1 280 ? -5.750 6.694 -13.407 1.00 90.50 280 VAL A O 1
ATOM 2117 N N . ALA A 1 281 ? -4.005 5.342 -13.769 1.00 90.75 281 ALA A N 1
ATOM 2118 C CA . ALA A 1 281 ? -4.766 4.086 -13.659 1.00 90.75 281 ALA A CA 1
ATOM 2119 C C . ALA A 1 281 ? -4.915 3.564 -12.221 1.00 90.75 281 ALA A C 1
ATOM 2121 O O . ALA A 1 281 ? -5.839 2.805 -11.931 1.00 90.75 281 ALA A O 1
ATOM 2122 N N . ARG A 1 282 ? -4.017 3.942 -11.307 1.00 91.81 282 ARG A N 1
ATOM 2123 C CA . ARG A 1 282 ? -4.073 3.541 -9.897 1.00 91.81 282 ARG A CA 1
ATOM 2124 C C . ARG A 1 282 ? -3.606 4.673 -8.985 1.00 91.81 282 ARG A C 1
ATOM 2126 O O . ARG A 1 282 ? -2.627 5.350 -9.272 1.00 91.81 282 ARG A O 1
ATOM 2133 N N . ILE A 1 283 ? -4.288 4.868 -7.865 1.00 92.62 283 ILE A N 1
ATOM 2134 C CA . ILE A 1 283 ? -3.881 5.834 -6.845 1.00 92.62 283 ILE A CA 1
ATOM 2135 C C . ILE A 1 283 ? -3.733 5.091 -5.529 1.00 92.62 283 ILE A C 1
ATOM 2137 O O . ILE A 1 283 ? -4.724 4.652 -4.950 1.00 92.62 283 ILE A O 1
ATOM 2141 N N . SER A 1 284 ? -2.499 4.949 -5.064 1.00 91.06 284 SER A N 1
ATOM 2142 C CA . SER A 1 284 ? -2.181 4.424 -3.736 1.00 91.06 284 SER A CA 1
ATOM 2143 C C . SER A 1 284 ? -1.866 5.565 -2.767 1.00 91.06 284 SER A C 1
ATOM 2145 O O . SER A 1 284 ? -1.658 6.701 -3.177 1.00 91.06 284 SER A O 1
ATOM 2147 N N . VAL A 1 285 ? -1.855 5.293 -1.465 1.00 89.81 285 VAL A N 1
ATOM 2148 C CA . VAL A 1 285 ? -1.604 6.314 -0.427 1.00 89.81 285 VAL A CA 1
ATOM 2149 C C . VAL A 1 285 ? -0.426 5.979 0.489 1.00 89.81 285 VAL A C 1
ATOM 2151 O O . VAL A 1 285 ? -0.063 6.797 1.330 1.00 89.81 285 VAL A O 1
ATOM 2154 N N . GLY A 1 286 ? 0.204 4.815 0.310 1.00 90.31 286 GLY A N 1
ATOM 2155 C CA . GLY A 1 286 ? 1.347 4.379 1.111 1.00 90.31 286 GLY A CA 1
ATOM 2156 C C . GLY A 1 286 ? 1.038 4.443 2.615 1.00 90.31 286 GLY A C 1
ATOM 2157 O O . GLY A 1 286 ? -0.089 4.163 3.017 1.00 90.31 286 GLY A O 1
ATOM 2158 N N . PRO A 1 287 ? 1.987 4.861 3.465 1.00 92.50 287 PRO A N 1
ATOM 2159 C CA . PRO A 1 287 ? 1.769 4.932 4.909 1.00 92.50 287 PRO A CA 1
ATOM 2160 C C . PRO A 1 287 ? 0.936 6.140 5.378 1.00 92.50 287 PRO A C 1
ATOM 2162 O O . PRO A 1 287 ? 0.751 6.308 6.579 1.00 92.50 287 PRO A O 1
ATOM 2165 N N . SER A 1 288 ? 0.400 6.989 4.489 1.00 92.62 288 SER A N 1
ATOM 2166 C CA . SER A 1 288 ? -0.303 8.214 4.915 1.00 92.62 288 SER A CA 1
ATOM 2167 C C . SER A 1 288 ? -1.507 7.952 5.831 1.00 92.62 288 SER A C 1
ATOM 2169 O O . SER A 1 288 ? -1.757 8.746 6.734 1.00 92.62 288 SER A O 1
ATOM 2171 N N . LEU A 1 289 ? -2.229 6.840 5.644 1.00 95.31 289 LEU A N 1
ATOM 2172 C CA . LEU A 1 289 ? -3.337 6.471 6.537 1.00 95.31 289 LEU A CA 1
ATOM 2173 C C . LEU A 1 289 ? -2.853 6.048 7.926 1.00 95.31 289 LEU A C 1
ATOM 2175 O O . LEU A 1 289 ? -3.492 6.403 8.912 1.00 95.31 289 LEU A O 1
ATOM 2179 N N . TYR A 1 290 ? -1.715 5.354 8.006 1.00 96.81 290 TYR A N 1
ATOM 2180 C CA . TYR A 1 290 ? -1.088 5.014 9.281 1.00 96.81 290 TYR A CA 1
ATOM 2181 C C . TYR A 1 290 ? -0.709 6.281 10.049 1.00 96.81 290 TYR A C 1
ATOM 2183 O O . TYR A 1 290 ? -1.075 6.419 11.210 1.00 96.81 290 TYR A O 1
ATOM 2191 N N . PHE A 1 291 ? -0.050 7.246 9.399 1.00 96.19 291 PHE A N 1
ATOM 2192 C CA . PHE A 1 291 ? 0.349 8.491 10.066 1.00 96.19 291 PHE A CA 1
ATOM 2193 C C . PHE A 1 291 ? -0.848 9.312 10.552 1.00 96.19 291 PHE A C 1
ATOM 2195 O O . PHE A 1 291 ? -0.823 9.834 11.665 1.00 96.19 291 PHE A O 1
ATOM 2202 N N . ALA A 1 292 ? -1.919 9.386 9.754 1.00 95.81 292 ALA A N 1
ATOM 2203 C CA . ALA A 1 292 ? -3.152 10.051 10.171 1.00 95.81 292 ALA A CA 1
ATOM 2204 C C . ALA A 1 292 ? -3.771 9.379 11.406 1.00 95.81 292 ALA A C 1
ATOM 2206 O O . ALA A 1 292 ? -4.144 10.064 12.357 1.00 95.81 292 ALA A O 1
ATOM 2207 N N . ALA A 1 293 ? -3.851 8.044 11.406 1.00 96.81 293 ALA A N 1
ATOM 2208 C CA . ALA A 1 293 ? -4.391 7.279 12.525 1.00 96.81 293 ALA A CA 1
ATOM 2209 C C . ALA A 1 293 ? -3.513 7.393 13.780 1.00 96.81 293 ALA A C 1
ATOM 2211 O O . ALA A 1 293 ? -4.037 7.593 14.872 1.00 96.81 293 ALA A O 1
ATOM 2212 N N . ALA A 1 294 ? -2.188 7.321 13.628 1.00 96.31 294 ALA A N 1
ATOM 2213 C CA . ALA A 1 294 ? -1.236 7.441 14.727 1.00 96.31 294 ALA A CA 1
ATOM 2214 C C . ALA A 1 294 ? -1.328 8.811 15.411 1.00 96.31 294 ALA A C 1
ATOM 2216 O O . ALA A 1 294 ? -1.351 8.877 16.640 1.00 96.31 294 ALA A O 1
ATOM 2217 N N . LYS A 1 295 ? -1.449 9.897 14.633 1.00 95.56 295 LYS A N 1
ATOM 2218 C CA . LYS A 1 295 ? -1.667 11.233 15.197 1.00 95.56 295 LYS A CA 1
ATOM 2219 C C . LYS A 1 295 ? -2.998 11.316 15.938 1.00 95.56 295 LYS A C 1
ATOM 2221 O O . LYS A 1 295 ? -3.010 11.724 17.090 1.00 95.56 295 LYS A O 1
ATOM 2226 N N . ALA A 1 296 ? -4.095 10.887 15.311 1.00 95.75 296 ALA A N 1
ATOM 2227 C CA . ALA A 1 296 ? -5.416 10.935 15.938 1.00 95.75 296 ALA A CA 1
ATOM 2228 C C . ALA A 1 296 ? -5.466 10.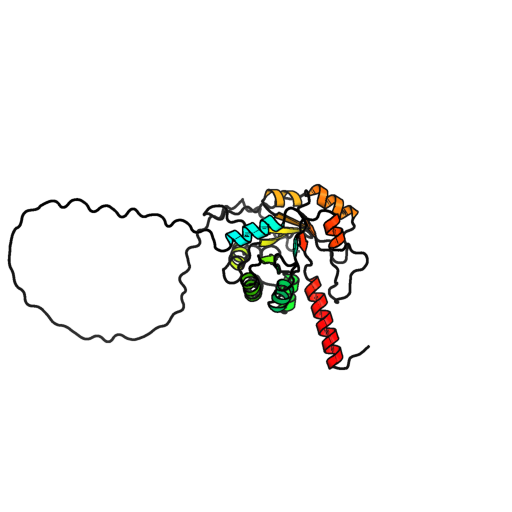132 17.250 1.00 95.75 296 ALA A C 1
ATOM 2230 O O . ALA A 1 296 ? -6.068 10.576 18.224 1.00 95.75 296 ALA A O 1
ATOM 2231 N N . LEU A 1 297 ? -4.798 8.974 17.292 1.00 95.81 297 LEU A N 1
ATOM 2232 C CA . LEU A 1 297 ? -4.670 8.169 18.503 1.00 95.81 297 LEU A CA 1
ATOM 2233 C C . LEU A 1 297 ? -3.868 8.897 19.587 1.00 95.81 297 LEU A C 1
ATOM 2235 O O . LEU A 1 297 ? -4.282 8.899 20.743 1.00 95.81 297 LEU A O 1
ATOM 2239 N N . LYS A 1 298 ? -2.743 9.523 19.222 1.00 94.56 298 LYS A N 1
ATOM 2240 C CA . LYS A 1 298 ? -1.920 10.296 20.158 1.00 94.56 298 LYS A CA 1
ATOM 2241 C C . LYS A 1 298 ? -2.683 11.495 20.723 1.00 94.56 298 LYS A C 1
ATOM 2243 O O . LYS A 1 298 ? -2.680 11.672 21.934 1.00 94.56 298 LYS A O 1
ATOM 2248 N N . ASP A 1 299 ? -3.358 12.269 19.875 1.00 93.62 299 ASP A N 1
ATOM 2249 C CA . ASP A 1 299 ? -4.150 13.431 20.295 1.00 93.62 299 ASP A CA 1
ATOM 2250 C C . ASP A 1 299 ? -5.269 13.007 21.267 1.00 93.62 299 ASP A C 1
ATOM 2252 O O . ASP A 1 299 ? -5.449 13.604 22.326 1.00 93.62 299 ASP A O 1
ATOM 2256 N N . ALA A 1 300 ? -5.988 11.923 20.947 1.00 95.12 300 ALA A N 1
ATOM 2257 C CA . ALA A 1 300 ? -7.034 11.386 21.815 1.00 95.12 300 ALA A CA 1
ATOM 2258 C C . ALA A 1 300 ? -6.481 10.874 23.156 1.00 95.12 300 ALA A C 1
ATOM 2260 O O . ALA A 1 300 ? -7.134 11.026 24.185 1.00 95.12 300 ALA A O 1
ATOM 2261 N N . ALA A 1 301 ? -5.283 10.281 23.163 1.00 95.06 301 ALA A N 1
ATOM 2262 C CA . ALA A 1 301 ? -4.615 9.873 24.394 1.00 95.06 301 ALA A CA 1
ATOM 2263 C C . ALA A 1 301 ? -4.158 11.082 25.228 1.00 95.06 301 ALA A C 1
ATOM 2265 O O . ALA A 1 301 ? -4.322 11.058 26.443 1.00 95.06 301 ALA A O 1
ATOM 2266 N N . GLY A 1 302 ? -3.656 12.148 24.595 1.00 94.50 302 GLY A N 1
ATOM 2267 C CA . GLY A 1 302 ? -3.294 13.399 25.274 1.00 94.50 302 GLY A CA 1
ATOM 2268 C C . GLY A 1 302 ? -4.470 13.991 26.052 1.00 94.50 302 GLY A C 1
ATOM 2269 O O . GLY A 1 302 ? -4.322 14.338 27.222 1.00 94.50 302 GLY A O 1
ATOM 2270 N N . PHE A 1 303 ? -5.673 13.958 25.466 1.00 92.38 303 PHE A N 1
ATOM 2271 C CA . PHE A 1 303 ? -6.904 14.361 26.157 1.00 92.38 303 PHE A CA 1
ATOM 2272 C C . PHE A 1 303 ? -7.186 13.529 27.420 1.00 92.38 303 PHE A C 1
ATOM 2274 O O . PHE A 1 303 ? -7.601 14.070 28.440 1.00 92.38 303 PHE A O 1
ATOM 2281 N N . VAL A 1 304 ? -6.923 12.217 27.392 1.00 94.62 304 VAL A N 1
ATOM 2282 C CA . VAL A 1 304 ? -7.081 11.349 28.576 1.00 94.62 304 VAL A CA 1
ATOM 2283 C C . VAL A 1 304 ? -6.114 11.744 29.697 1.00 94.62 304 VAL A C 1
ATOM 2285 O O . VAL A 1 304 ? -6.460 11.620 30.871 1.00 94.62 304 VAL A O 1
ATOM 2288 N N . PHE A 1 305 ? -4.921 12.227 29.349 1.00 92.94 305 PHE A N 1
ATOM 2289 C CA . PHE A 1 305 ? -3.896 12.635 30.310 1.00 92.94 305 PHE A CA 1
ATOM 2290 C C . PHE A 1 305 ? -3.964 14.115 30.717 1.00 92.94 305 PHE A C 1
ATOM 2292 O O . PHE A 1 305 ? -3.196 14.528 31.582 1.00 92.94 305 PHE A O 1
ATOM 2299 N N . GLY A 1 306 ? -4.877 14.906 30.144 1.00 88.19 306 GLY A N 1
ATOM 2300 C CA . GLY A 1 306 ? -4.941 16.352 30.382 1.00 88.19 306 GLY A CA 1
ATOM 2301 C C . GLY A 1 306 ? -3.755 17.122 29.789 1.00 88.19 306 GLY A C 1
ATOM 2302 O O . GLY A 1 306 ? -3.455 18.223 30.242 1.00 88.19 306 GLY A O 1
ATOM 2303 N N . GLU A 1 307 ? -3.069 16.543 28.800 1.00 81.50 307 GLU A N 1
ATOM 2304 C CA . GLU A 1 307 ? -2.052 17.221 27.991 1.00 81.50 307 GLU A CA 1
ATOM 2305 C C . GLU A 1 307 ? -2.766 18.048 26.910 1.00 81.50 307 GLU A C 1
ATOM 2307 O O . GLU A 1 307 ? -2.804 17.674 25.737 1.00 81.50 307 GLU A O 1
ATOM 2312 N N . GLU A 1 308 ? -3.427 19.127 27.327 1.00 71.88 308 GLU A N 1
ATOM 2313 C CA . GLU A 1 308 ? -3.959 20.141 26.412 1.00 71.88 308 GLU A CA 1
ATOM 2314 C C . GLU A 1 308 ? -2.859 21.170 26.092 1.00 71.88 308 GLU A C 1
ATOM 2316 O O . GLU A 1 308 ? -2.101 21.563 26.983 1.00 71.88 308 GLU A O 1
ATOM 2321 N N . ASP A 1 309 ? -2.779 21.587 24.823 1.00 59.84 309 ASP A N 1
ATOM 2322 C CA . ASP A 1 309 ? -2.123 22.843 24.418 1.00 59.84 309 ASP A CA 1
ATOM 2323 C C . ASP A 1 309 ? -3.047 24.038 24.714 1.00 59.84 309 ASP A C 1
ATOM 2325 O O . ASP A 1 309 ? -4.265 23.926 24.424 1.00 59.84 309 ASP A O 1
#

Foldseek 3Di:
DDDDDDDPDDWDKDWDDDDPDDDPDDDDDDDDDDDDDDDDDDDDDDDDDDDDDDDDDDDPPPPPPDDDPDPLQVQLVQVLCLLPDFADEEEADQALVSLQVQLPDPSHQAYEHFLQLNQVVLVHGSVPCALVSQLVRQLSSQVSCVVSVHAYEYECEQCRPPCNVVSVVSCCDNSRNHQKYKHDDPPDFWIFIAGQHDDPNTRIATDDDDDDPCQVVVVVSPTQAIEGEDPPPDADDLVNLLVVCVVNVQRYEYEQAQADQCRHGDPPTDDPVNSRVSSHSYYYHHCNVVSVVVNVVVVVVCVVVVVDD

Organism: NCBI:txid260670

Sequence (309 aa):
MSRVAIRTLKPFRACFSLSPSTNPLRTAPAQKHDINSARLPPNHHHHSLHHKTSPSSPHPTTTQPSKMPHPLAPLATTFKSLHAPGPLLLPNVYDATSARLIASLPATKALATASYALALAGGTTDAELTLDQHLLLLPPIGAVARSAGLPLTVDLQDGYGERLEEAVRGVLAEEIGAVGINLEDSTGGTWWTWVLRPRGSRGCWRLQRGRGWKTLSYLEAGATTVYILAPPGQLMGEGHVRKIVAELGGRVNLAPRWVKPDGSKFEGGLTSRDLVKLGVARISVGPSLYFAAAKALKDAAGFVFGEED